Protein AF-A0A7Z8ZCB0-F1 (afdb_monomer_lite)

Sequence (291 aa):
MVGTNRMDYDVAAGLSRTFVGNGSDGLVKIENATLNGLNDDGSIGAPCAKAFTYRAHSGYFGIVNSEEAFQNLSRFLFGDVRVDIWLDLSDIRLPDAAVKAAGGDATKIDAIYQVEAIASPRGKPWSLTRRVSEEDSVACLTQKEWNQRGSSSQYLSSVFLSKRARVQKTRRSLAYSLILGVKIPDYEIDKRFWFNEHFEGGYLFRNSLILEIVPPADDSGAWRIKYAWQDSGYSSADIVLDPQLTADAACEVTIPVESVTVDAGGNKRPSVPGISGRLRFQVQSWNSGGA

Organism: Raoultella terrigena (NCBI:txid577)

Secondary structure (DSSP, 8-state):
-EEE-GGG--TTTTHHHHHS-SSB-SSSBGGGG--EEE-TTSSEEEEPP--EEET-SSSTT--TT-HHHHHHHHHHHH-SEEEEEEEEEEEEE--HHHHHHTTT-GGGEEEEEEEEEEEEETT-SS-SEEE-GGGT--EEEEHHHHHHHS-EEEEEEEEEE-GGG-SSTT---EEEEEEEEEEPPPEEETTEE--TT--TT-EEEEEEEEEEEE--SSTTSPPEEEEEE-TTS---S-EEE-PEE-GGG-EEEEEEEE-EEE-TTS-EEE-SSEEEEEEEEEEEE-STT--

Foldseek 3Di:
DAEFALVQACPPVCPLVVPADQQDRVNHRVVVVFAFDADPVRHGHHTDAFAYFYLCDDGPSRDVPDPLVVVLVCLQVPFWKKKWKKWKFQDFFAFPVLCVVLVVDCVQKKWKKWKWKFKFWPPDPGTNHGADRNRSRTFIDMPVNCVVPSIDMTGGHMGGWHLVPDPDNPDQKTKIKMWIFTADTFMDGNNHTDPPPDDPPHTLDTWMKMKIWRDAPDLPGDIWIFMDIQVVHDDDRDHTFDWDDDPPSKTKTKDKDARWDADPVRDTDGDHRHTTTIIMMTMHTHPPVPD

Radius of gyration: 20.16 Å; chains: 1; bounding box: 51×51×57 Å

pLDDT: mean 86.27, std 14.21, range [33.56, 98.31]

Structure (mmCIF, N/CA/C/O backbone):
data_AF-A0A7Z8ZCB0-F1
#
_entry.id   AF-A0A7Z8ZCB0-F1
#
loop_
_atom_site.group_PDB
_atom_site.id
_atom_site.type_symbol
_atom_site.label_atom_id
_atom_site.label_alt_id
_atom_site.label_comp_id
_atom_site.label_asym_id
_atom_site.label_entity_id
_atom_site.label_seq_id
_atom_site.pdbx_PDB_ins_code
_atom_site.Cartn_x
_atom_site.Cartn_y
_atom_site.Cartn_z
_atom_site.occupancy
_atom_site.B_iso_or_equiv
_atom_site.auth_seq_id
_atom_site.auth_comp_id
_atom_site.auth_asym_id
_atom_site.auth_atom_id
_atom_site.pdbx_PDB_model_num
ATOM 1 N N . MET A 1 1 ? 14.149 8.371 1.140 1.00 85.56 1 MET A N 1
ATOM 2 C CA . MET A 1 1 ? 14.059 7.036 1.773 1.00 85.56 1 MET A CA 1
ATOM 3 C C . MET A 1 1 ? 13.816 7.245 3.248 1.00 85.56 1 MET A C 1
ATOM 5 O O . MET A 1 1 ? 14.331 8.224 3.773 1.00 85.56 1 MET A O 1
ATOM 9 N N . VAL A 1 2 ? 13.040 6.372 3.878 1.00 85.88 2 VAL A N 1
ATOM 10 C CA . VAL A 1 2 ? 12.715 6.457 5.305 1.00 85.88 2 VAL A CA 1
ATOM 11 C C . VAL A 1 2 ? 13.199 5.182 5.985 1.00 85.88 2 VAL A C 1
ATOM 13 O O . VAL A 1 2 ? 12.816 4.083 5.579 1.00 85.88 2 VAL A O 1
ATOM 16 N N . GLY A 1 3 ? 14.068 5.327 6.984 1.00 83.31 3 GLY A N 1
ATOM 17 C CA . GLY A 1 3 ? 14.452 4.221 7.854 1.00 83.31 3 GLY A CA 1
ATOM 18 C C . GLY A 1 3 ? 13.299 3.871 8.791 1.00 83.31 3 GLY A C 1
ATOM 19 O O . GLY A 1 3 ? 12.646 4.761 9.320 1.00 83.31 3 GLY A O 1
ATOM 20 N N . THR A 1 4 ? 13.024 2.585 8.974 1.00 78.81 4 THR A N 1
ATOM 21 C CA . THR A 1 4 ? 12.046 2.083 9.956 1.00 78.81 4 THR A CA 1
ATOM 22 C C . THR A 1 4 ? 12.769 1.256 11.015 1.00 78.81 4 THR A C 1
ATOM 24 O O . THR A 1 4 ? 13.930 0.910 10.788 1.00 78.81 4 THR A O 1
ATOM 27 N N . ASN A 1 5 ? 12.071 0.893 12.105 1.00 74.31 5 ASN A N 1
ATOM 28 C CA . ASN A 1 5 ? 12.542 0.156 13.297 1.00 74.31 5 ASN A CA 1
ATOM 29 C C . ASN A 1 5 ? 12.707 1.034 14.551 1.00 74.31 5 ASN A C 1
ATOM 31 O O . ASN A 1 5 ? 13.819 1.211 15.053 1.00 74.31 5 ASN A O 1
ATOM 35 N N . ARG A 1 6 ? 11.594 1.506 15.137 1.00 66.56 6 ARG A N 1
ATOM 36 C CA . ARG A 1 6 ? 11.653 2.364 16.339 1.00 66.56 6 ARG A CA 1
ATOM 37 C C . ARG A 1 6 ? 12.405 1.760 17.525 1.00 66.56 6 ARG A C 1
ATOM 39 O O . ARG A 1 6 ? 12.905 2.493 18.377 1.00 66.56 6 ARG A O 1
ATOM 46 N N . MET A 1 7 ? 12.440 0.428 17.611 1.00 61.06 7 MET A N 1
ATOM 47 C CA . MET A 1 7 ? 13.060 -0.303 18.719 1.00 61.06 7 MET A CA 1
ATOM 48 C C . MET A 1 7 ? 14.558 -0.019 18.847 1.00 61.06 7 MET A C 1
ATOM 50 O O . MET A 1 7 ? 15.148 -0.299 19.883 1.00 61.06 7 MET A O 1
ATOM 54 N N . ASP A 1 8 ? 15.163 0.568 17.820 1.00 54.97 8 ASP A N 1
ATOM 55 C CA . ASP A 1 8 ? 16.598 0.765 17.727 1.00 54.97 8 ASP A CA 1
ATOM 56 C C . ASP A 1 8 ? 17.113 2.132 18.222 1.00 54.97 8 ASP A C 1
ATOM 58 O O . ASP A 1 8 ? 18.317 2.395 18.270 1.00 54.97 8 ASP A O 1
ATOM 62 N N . TYR A 1 9 ? 16.204 3.010 18.649 1.00 57.31 9 TYR A N 1
ATOM 63 C CA . TYR A 1 9 ? 16.554 4.243 19.348 1.00 57.31 9 TYR A CA 1
ATOM 64 C C . TYR A 1 9 ? 16.102 4.163 20.815 1.00 57.31 9 TYR A C 1
ATOM 66 O O . TYR A 1 9 ? 14.910 4.115 21.115 1.00 57.31 9 TYR A O 1
ATOM 74 N N . ASP A 1 10 ? 17.071 4.137 21.739 1.00 49.75 10 ASP A N 1
ATOM 75 C CA . ASP A 1 10 ? 16.884 4.226 23.206 1.00 49.75 10 ASP A CA 1
ATOM 76 C C . ASP A 1 10 ? 16.976 5.676 23.732 1.00 49.75 10 ASP A C 1
ATOM 78 O O . ASP A 1 10 ? 16.994 5.924 24.942 1.00 49.75 10 ASP A O 1
ATOM 82 N N . VAL A 1 11 ? 17.057 6.665 22.835 1.00 45.41 11 VAL A N 1
ATOM 83 C CA . VAL A 1 11 ? 17.315 8.063 23.206 1.00 45.41 11 VAL A CA 1
ATOM 84 C C . VAL A 1 11 ? 16.203 8.576 24.134 1.00 45.41 11 VAL A C 1
ATOM 86 O O . VAL A 1 11 ? 15.018 8.466 23.820 1.00 45.41 11 VAL A O 1
ATOM 89 N N . ALA A 1 12 ? 16.605 9.133 25.283 1.00 42.00 12 ALA A N 1
ATOM 90 C CA . ALA A 1 12 ? 15.756 9.541 26.411 1.00 42.00 12 ALA A CA 1
ATOM 91 C C . ALA A 1 12 ? 15.071 8.398 27.198 1.00 42.00 12 ALA A C 1
ATOM 93 O O . ALA A 1 12 ? 13.954 8.575 27.678 1.00 42.00 12 ALA A O 1
ATOM 94 N N . ALA A 1 13 ? 15.718 7.235 27.360 1.00 45.38 13 ALA A N 1
ATOM 95 C CA . ALA A 1 13 ? 15.231 6.127 28.203 1.00 45.38 13 ALA A CA 1
ATOM 96 C C . ALA A 1 1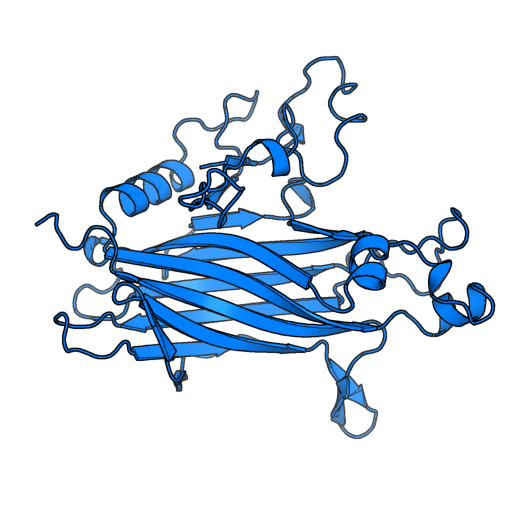3 ? 13.817 5.626 27.827 1.00 45.38 13 ALA A C 1
ATOM 98 O O . ALA A 1 13 ? 13.045 5.192 28.679 1.00 45.38 13 ALA A O 1
ATOM 99 N N . GLY A 1 14 ? 13.452 5.723 26.545 1.00 44.34 14 GLY A N 1
ATOM 100 C CA . GLY A 1 14 ? 12.115 5.373 26.066 1.00 44.34 14 GLY A CA 1
ATOM 101 C C . GLY A 1 14 ? 11.035 6.446 26.278 1.00 44.34 14 GLY A C 1
ATOM 102 O O . GLY A 1 14 ? 9.873 6.191 25.989 1.00 44.34 14 GLY A O 1
ATOM 103 N N . LEU A 1 15 ? 11.364 7.670 26.702 1.00 34.03 15 LEU A N 1
ATOM 104 C CA . LEU A 1 15 ? 10.382 8.769 26.738 1.00 34.03 15 LEU A CA 1
ATOM 105 C C . LEU A 1 15 ? 9.979 9.241 25.331 1.00 34.03 15 LEU A C 1
ATOM 107 O O . LEU A 1 15 ? 8.809 9.536 25.092 1.00 34.03 15 LEU A O 1
ATOM 111 N N . SER A 1 16 ? 10.914 9.229 24.376 1.00 39.47 16 SER A N 1
ATOM 112 C CA . SER A 1 16 ? 10.640 9.428 22.941 1.00 39.47 16 SER A CA 1
ATOM 113 C C . SER A 1 16 ? 9.738 8.324 22.367 1.00 39.47 16 SER A C 1
ATOM 115 O O . SER A 1 16 ? 8.914 8.577 21.495 1.00 39.47 16 SER A O 1
ATOM 117 N N . ARG A 1 17 ? 9.831 7.103 22.910 1.00 44.69 17 ARG A N 1
ATOM 118 C CA . ARG A 1 17 ? 9.025 5.937 22.523 1.00 44.69 17 ARG A CA 1
ATOM 119 C C . ARG A 1 17 ? 7.557 6.063 22.931 1.00 44.69 17 ARG A C 1
ATOM 121 O O . ARG A 1 17 ? 6.700 5.588 22.194 1.00 44.69 17 ARG A O 1
ATOM 128 N N . THR A 1 18 ? 7.275 6.685 24.075 1.00 38.38 18 THR A N 1
ATOM 129 C CA . THR A 1 18 ? 5.914 6.836 24.623 1.00 38.38 18 THR A CA 1
ATOM 130 C C . THR A 1 18 ? 5.170 8.033 24.026 1.00 38.38 18 THR A C 1
ATOM 132 O O . THR A 1 18 ? 3.950 8.011 23.919 1.00 38.38 18 THR A O 1
ATOM 135 N N . PHE A 1 19 ? 5.889 9.077 23.601 1.00 33.56 19 PHE A N 1
ATOM 136 C CA . PHE A 1 19 ? 5.280 10.328 23.129 1.00 33.56 19 PHE A CA 1
ATOM 137 C C . PHE A 1 19 ? 4.805 10.305 21.667 1.00 33.56 19 PHE A C 1
ATOM 139 O O . PHE A 1 19 ? 4.059 11.189 21.248 1.00 33.56 19 PHE A O 1
ATOM 146 N N . VAL A 1 20 ? 5.268 9.339 20.871 1.00 40.41 20 VAL A N 1
ATOM 147 C CA . VAL A 1 20 ? 5.264 9.451 19.403 1.00 40.41 20 VAL A CA 1
ATOM 148 C C . VAL A 1 20 ? 4.208 8.549 18.732 1.00 40.41 20 VAL A C 1
ATOM 150 O O . VAL A 1 20 ? 3.832 8.820 17.595 1.00 40.41 20 VAL A O 1
ATOM 153 N N . GLY A 1 21 ? 3.611 7.593 19.458 1.00 45.59 21 GLY A N 1
ATOM 154 C CA . GLY A 1 21 ? 2.502 6.754 18.971 1.00 45.59 21 GLY A CA 1
ATOM 155 C C . GLY A 1 21 ? 2.879 5.804 17.820 1.00 45.59 21 GLY A C 1
ATOM 156 O O . GLY A 1 21 ? 4.020 5.790 17.358 1.00 45.59 21 GLY A O 1
ATOM 157 N N . ASN A 1 22 ? 1.913 4.992 17.373 1.00 52.19 22 ASN A N 1
ATOM 158 C CA . ASN A 1 22 ? 2.056 4.089 16.222 1.00 52.19 22 ASN A CA 1
ATOM 159 C C . ASN A 1 22 ? 2.492 4.879 14.971 1.00 52.19 22 ASN A C 1
ATOM 161 O O . ASN A 1 22 ? 1.878 5.901 14.661 1.00 52.19 22 ASN A O 1
ATOM 165 N N . GLY A 1 23 ? 3.497 4.402 14.227 1.00 53.91 23 GLY A N 1
ATOM 166 C CA . GLY A 1 23 ? 3.998 5.102 13.034 1.00 53.91 23 GLY A CA 1
ATOM 167 C C . GLY A 1 23 ? 5.215 5.995 13.312 1.00 53.91 23 GLY A C 1
ATOM 168 O O . GLY A 1 23 ? 5.178 7.183 13.000 1.00 53.91 23 GLY A O 1
ATOM 169 N N . SER A 1 24 ? 6.294 5.454 13.883 1.00 55.78 24 SER A N 1
ATOM 170 C CA . SER A 1 24 ? 7.534 6.153 14.260 1.00 55.78 24 SER A CA 1
ATOM 171 C C . SER A 1 24 ? 8.787 5.385 13.827 1.00 55.78 24 SER A C 1
ATOM 173 O O . SER A 1 24 ? 8.792 4.158 13.838 1.00 55.78 24 SER A O 1
ATOM 175 N N . ASP A 1 25 ? 9.873 6.091 13.494 1.00 55.19 25 ASP A N 1
ATOM 176 C CA . ASP A 1 25 ? 11.197 5.486 13.262 1.00 55.19 25 ASP A CA 1
ATOM 177 C C . ASP A 1 25 ? 12.066 5.396 14.533 1.00 55.19 25 ASP A C 1
ATOM 179 O O . ASP A 1 25 ? 13.164 4.848 14.492 1.00 55.19 25 ASP A O 1
ATOM 183 N N . GLY A 1 26 ? 11.568 5.895 15.672 1.00 51.47 26 GLY A N 1
ATOM 184 C CA . GLY A 1 26 ? 12.263 5.922 16.965 1.00 51.47 26 GLY A CA 1
ATOM 185 C C . GLY A 1 26 ? 12.881 7.273 17.341 1.00 51.47 26 GLY A C 1
ATOM 186 O O . GLY A 1 26 ? 13.142 7.496 18.522 1.00 51.47 26 GLY A O 1
ATOM 187 N N . LEU A 1 27 ? 13.041 8.200 16.392 1.00 55.84 27 LEU A N 1
ATOM 188 C CA . LEU A 1 27 ? 13.405 9.601 16.651 1.00 55.84 27 LEU A CA 1
ATOM 189 C C . LEU A 1 27 ? 12.275 10.560 16.273 1.00 55.84 27 LEU A C 1
ATOM 191 O O . LEU A 1 27 ? 12.051 11.560 16.956 1.00 55.84 27 LEU A O 1
ATOM 195 N N . VAL A 1 28 ? 11.566 10.260 15.188 1.00 59.06 28 VAL A N 1
ATOM 196 C CA . VAL A 1 28 ? 10.551 11.113 14.578 1.00 59.06 28 VAL A CA 1
ATOM 197 C C . VAL A 1 28 ? 9.363 10.245 14.149 1.00 59.06 28 VAL A C 1
ATOM 199 O O . VAL A 1 28 ? 9.507 9.077 13.785 1.00 59.06 28 VAL A O 1
ATOM 202 N N . LYS A 1 29 ? 8.148 10.806 14.179 1.00 67.94 29 LYS A N 1
ATOM 203 C CA . LYS A 1 29 ? 6.997 10.128 13.571 1.00 67.94 29 LYS A CA 1
ATOM 204 C C . LYS A 1 29 ? 7.244 9.932 12.078 1.00 67.94 29 LYS A C 1
ATOM 206 O O . LYS A 1 29 ? 7.673 10.861 11.401 1.00 67.94 29 LYS A O 1
ATOM 211 N N . ILE A 1 30 ? 6.867 8.782 11.537 1.00 73.38 30 ILE A N 1
ATOM 212 C CA . ILE A 1 30 ? 6.955 8.488 10.105 1.00 73.38 30 ILE A CA 1
ATOM 213 C C . ILE A 1 30 ? 6.229 9.552 9.269 1.00 73.38 30 ILE A C 1
ATOM 215 O O . ILE A 1 30 ? 6.726 9.921 8.209 1.00 73.38 30 ILE A O 1
ATOM 219 N N . GLU A 1 31 ? 5.111 10.110 9.749 1.00 71.06 31 GLU A N 1
ATOM 220 C CA . GLU A 1 31 ? 4.427 11.228 9.074 1.00 71.06 31 GLU A CA 1
ATOM 221 C C . GLU A 1 31 ? 5.347 12.442 8.854 1.00 71.06 31 GLU A C 1
ATOM 223 O O . GLU A 1 31 ? 5.342 13.031 7.773 1.00 71.06 31 GLU A O 1
ATOM 228 N N . ASN A 1 32 ? 6.216 12.733 9.825 1.00 75.00 32 ASN A N 1
ATOM 229 C CA . ASN A 1 32 ? 7.171 13.842 9.808 1.00 75.00 32 ASN A CA 1
ATOM 230 C C . ASN A 1 32 ? 8.497 13.481 9.115 1.00 75.00 32 ASN A C 1
ATOM 232 O O . ASN A 1 32 ? 9.290 14.366 8.806 1.00 75.00 32 ASN A O 1
ATOM 236 N N . ALA A 1 33 ? 8.743 12.196 8.846 1.00 79.94 33 ALA A N 1
ATOM 237 C CA . ALA A 1 33 ? 9.900 11.712 8.091 1.00 79.94 33 ALA A CA 1
ATOM 238 C C . ALA A 1 33 ? 9.654 11.708 6.568 1.00 79.94 33 ALA A C 1
ATOM 240 O O . ALA A 1 33 ? 10.440 11.150 5.797 1.00 79.94 33 ALA A O 1
ATOM 241 N N . THR A 1 34 ? 8.543 12.295 6.112 1.00 86.00 34 THR A N 1
ATOM 242 C CA . THR A 1 34 ? 8.166 12.332 4.699 1.00 86.00 34 THR A CA 1
ATOM 243 C C . THR A 1 34 ? 7.817 13.739 4.241 1.00 86.00 34 THR A C 1
ATOM 245 O O . THR A 1 34 ? 7.478 14.601 5.041 1.00 86.00 34 THR A O 1
ATOM 248 N N . LEU A 1 35 ? 7.905 13.964 2.930 1.00 88.94 35 LEU A N 1
ATOM 249 C CA . LEU A 1 35 ? 7.629 15.255 2.309 1.00 88.94 35 LEU A CA 1
ATOM 250 C C . LEU A 1 35 ? 6.399 15.169 1.403 1.00 88.94 35 LEU A C 1
ATOM 252 O O . LEU A 1 35 ? 6.070 14.100 0.871 1.00 88.94 35 LEU A O 1
ATOM 256 N N . ASN A 1 36 ? 5.754 16.315 1.220 1.00 90.31 36 ASN A N 1
ATOM 257 C CA . ASN A 1 36 ? 4.761 16.557 0.182 1.00 90.31 36 ASN A CA 1
ATOM 258 C C . ASN A 1 36 ? 5.316 17.622 -0.768 1.00 90.31 36 ASN A C 1
ATOM 260 O O . ASN A 1 36 ? 6.081 18.492 -0.345 1.00 90.31 36 ASN A O 1
ATOM 264 N N . GLY A 1 37 ? 4.941 17.539 -2.041 1.00 88.44 37 GLY A N 1
ATOM 265 C CA . GLY A 1 37 ? 5.173 18.615 -2.993 1.00 88.44 37 GLY A CA 1
ATOM 266 C C . GLY A 1 37 ? 4.351 19.849 -2.633 1.00 88.44 37 GLY A C 1
ATOM 267 O O . GLY A 1 37 ? 3.452 19.791 -1.791 1.00 88.44 37 GLY A O 1
ATOM 268 N N . LEU A 1 38 ? 4.653 20.961 -3.291 1.00 91.75 38 LEU A N 1
ATOM 269 C CA . LEU A 1 38 ? 3.835 22.166 -3.246 1.00 91.75 38 LEU A CA 1
ATOM 270 C C . LEU A 1 38 ? 3.137 22.326 -4.593 1.00 91.75 38 LEU A C 1
ATOM 272 O O . LEU A 1 38 ? 3.728 22.028 -5.631 1.00 91.75 38 LEU A O 1
ATOM 276 N N . ASN A 1 39 ? 1.888 22.772 -4.557 1.00 89.94 39 ASN A N 1
ATOM 277 C CA . ASN A 1 39 ? 1.190 23.246 -5.745 1.00 89.94 39 ASN A CA 1
ATOM 278 C C . ASN A 1 39 ? 1.744 24.626 -6.146 1.00 89.94 39 ASN A C 1
ATOM 280 O O . ASN A 1 39 ? 2.425 25.283 -5.354 1.00 89.94 39 ASN A O 1
ATOM 284 N N . ASP A 1 40 ? 1.417 25.092 -7.353 1.00 90.50 40 ASP A N 1
ATOM 285 C CA . ASP A 1 40 ? 1.896 26.382 -7.881 1.00 90.50 40 ASP A CA 1
ATOM 286 C C . ASP A 1 40 ? 1.509 27.585 -6.997 1.00 90.50 40 ASP A C 1
ATOM 288 O O . ASP A 1 40 ? 2.210 28.594 -6.966 1.00 90.50 40 ASP A O 1
ATOM 292 N N . ASP A 1 41 ? 0.412 27.471 -6.243 1.00 93.44 41 ASP A N 1
ATOM 293 C CA . ASP A 1 41 ? -0.074 28.484 -5.299 1.00 93.44 41 ASP A CA 1
ATOM 294 C C . ASP A 1 41 ? 0.584 28.409 -3.904 1.00 93.44 41 ASP A C 1
ATOM 296 O O . ASP A 1 41 ? 0.222 29.161 -2.998 1.00 93.44 41 ASP A O 1
ATOM 300 N N . GLY A 1 42 ? 1.546 27.502 -3.715 1.00 89.25 42 GLY A N 1
ATOM 301 C CA . GLY A 1 42 ? 2.241 27.271 -2.450 1.00 89.25 42 GLY A CA 1
ATOM 302 C C . GLY A 1 42 ? 1.467 26.422 -1.437 1.00 89.25 42 GLY A C 1
ATOM 303 O O . GLY A 1 42 ? 1.977 26.182 -0.341 1.00 89.25 42 GLY A O 1
ATOM 304 N N . SER A 1 43 ? 0.264 25.942 -1.768 1.00 93.06 43 SER A N 1
ATOM 305 C CA . SER A 1 43 ? -0.460 24.983 -0.929 1.00 93.06 43 SER A CA 1
ATOM 306 C C . SER A 1 43 ? 0.184 23.592 -0.978 1.00 93.06 43 SER A C 1
ATOM 308 O O . SER A 1 43 ? 0.926 23.252 -1.902 1.00 93.06 43 SER A O 1
ATOM 310 N N . ILE A 1 44 ? -0.078 22.768 0.041 1.00 89.06 44 ILE A N 1
ATOM 311 C CA . ILE A 1 44 ? 0.449 21.399 0.108 1.00 89.06 44 ILE A CA 1
ATOM 312 C C . ILE A 1 44 ? -0.180 20.559 -1.014 1.00 89.06 44 ILE A C 1
ATOM 314 O O . ILE A 1 44 ? -1.400 20.411 -1.081 1.00 89.06 44 ILE A O 1
ATOM 318 N N . GLY A 1 45 ? 0.670 20.003 -1.875 1.00 88.31 45 GLY A N 1
ATOM 319 C CA . GLY A 1 45 ? 0.304 19.147 -2.998 1.00 88.31 45 GLY A CA 1
ATOM 320 C C . GLY A 1 45 ? 0.453 17.654 -2.699 1.00 88.31 45 GLY A C 1
ATOM 321 O O . GLY A 1 45 ? 0.317 17.193 -1.563 1.00 88.31 45 GLY A O 1
ATOM 322 N N . ALA A 1 46 ? 0.729 16.874 -3.746 1.00 86.88 46 ALA A N 1
ATOM 323 C CA . ALA A 1 46 ? 0.818 15.417 -3.660 1.00 86.88 46 ALA A CA 1
ATOM 324 C C . ALA A 1 46 ? 2.025 14.931 -2.825 1.00 86.88 46 ALA A C 1
ATOM 326 O O . ALA A 1 46 ? 3.073 15.586 -2.809 1.00 86.88 46 ALA A O 1
ATOM 327 N N . PRO A 1 47 ? 1.940 13.751 -2.178 1.00 89.81 47 PRO A N 1
ATOM 328 C CA . PRO A 1 47 ? 3.080 13.148 -1.493 1.00 89.81 47 PRO A CA 1
ATOM 329 C C . PRO A 1 47 ? 4.300 12.974 -2.403 1.00 89.81 47 PRO A C 1
ATOM 331 O O . PRO A 1 47 ? 4.191 12.490 -3.530 1.00 89.81 47 PRO A O 1
ATOM 334 N N . CYS A 1 48 ? 5.489 13.312 -1.897 1.00 90.69 48 CYS A N 1
ATOM 335 C CA . CYS A 1 48 ? 6.732 13.008 -2.598 1.00 90.69 48 CYS A CA 1
ATOM 336 C C . CYS A 1 48 ? 6.981 11.497 -2.627 1.00 90.69 48 CYS A C 1
ATOM 338 O O . CYS A 1 48 ? 6.583 10.762 -1.715 1.00 90.69 48 CYS A O 1
ATOM 340 N N . ALA A 1 49 ? 7.720 11.053 -3.645 1.00 91.06 49 ALA A N 1
ATOM 341 C CA . ALA A 1 49 ? 8.099 9.657 -3.782 1.00 91.06 49 ALA A CA 1
ATOM 342 C C . ALA A 1 49 ? 8.883 9.181 -2.549 1.00 91.06 49 ALA A C 1
ATOM 344 O O . ALA A 1 49 ? 9.861 9.813 -2.138 1.00 91.06 49 ALA A O 1
ATOM 345 N N . LYS A 1 50 ? 8.464 8.067 -1.947 1.00 91.56 50 LYS A N 1
ATOM 346 C CA . LYS A 1 50 ? 9.032 7.587 -0.680 1.00 91.56 50 LYS A CA 1
ATOM 347 C C . LYS A 1 50 ? 8.987 6.069 -0.592 1.00 91.56 50 LYS A C 1
ATOM 349 O O . LYS A 1 50 ? 7.967 5.471 -0.888 1.00 91.56 50 LYS A O 1
ATOM 354 N N . ALA A 1 51 ? 10.089 5.475 -0.152 1.00 91.31 51 ALA A N 1
ATOM 355 C CA . ALA A 1 51 ? 10.215 4.051 0.138 1.00 91.31 51 ALA A CA 1
ATOM 356 C C . ALA A 1 51 ? 10.707 3.867 1.579 1.00 91.31 51 ALA A C 1
ATOM 358 O O . ALA A 1 51 ? 11.470 4.707 2.077 1.00 91.31 51 ALA A O 1
ATOM 359 N N . PHE A 1 52 ? 10.266 2.783 2.217 1.00 90.81 52 PHE A N 1
ATOM 360 C CA . PHE A 1 52 ? 10.517 2.475 3.626 1.00 90.81 52 PHE A CA 1
ATOM 361 C C . PHE A 1 52 ? 11.415 1.252 3.744 1.00 90.81 52 PHE A C 1
ATOM 363 O O . PHE A 1 52 ? 11.115 0.207 3.170 1.00 90.81 52 PHE A O 1
ATOM 370 N N . THR A 1 53 ? 12.516 1.383 4.469 1.00 88.94 53 THR A N 1
ATOM 371 C CA . THR A 1 53 ? 13.573 0.369 4.523 1.00 88.94 53 THR A CA 1
ATOM 372 C C . THR A 1 53 ? 13.923 0.049 5.967 1.00 88.94 53 THR A C 1
ATOM 374 O O . THR A 1 53 ? 14.272 0.948 6.740 1.00 88.94 53 THR A O 1
ATOM 377 N N . TYR A 1 54 ? 13.855 -1.236 6.312 1.00 84.88 54 TYR A N 1
ATOM 378 C CA . TYR A 1 54 ? 14.078 -1.701 7.673 1.00 84.88 54 TYR A CA 1
ATOM 379 C C . TYR A 1 54 ? 15.516 -1.442 8.108 1.00 84.88 54 TYR A C 1
ATOM 381 O O . TYR A 1 54 ? 16.461 -1.769 7.387 1.00 84.88 54 TYR A O 1
ATOM 389 N N . ARG A 1 55 ? 15.683 -0.839 9.291 1.00 78.94 55 ARG A N 1
ATOM 390 C CA . ARG A 1 55 ? 16.983 -0.497 9.888 1.00 78.94 55 ARG A CA 1
ATOM 391 C C . ARG A 1 55 ? 17.855 0.424 9.037 1.00 78.94 55 ARG A C 1
ATOM 393 O O . ARG A 1 55 ? 19.037 0.555 9.319 1.00 78.94 55 ARG A O 1
ATOM 400 N N . ALA A 1 56 ? 17.331 1.091 8.012 1.00 80.00 56 ALA A N 1
ATOM 401 C CA . ALA A 1 56 ? 18.124 2.005 7.184 1.00 80.00 56 ALA A CA 1
ATOM 402 C C . ALA A 1 56 ? 18.268 3.389 7.842 1.00 80.00 56 ALA A C 1
ATOM 404 O O . ALA A 1 56 ? 17.824 4.404 7.307 1.00 80.00 56 ALA A O 1
ATOM 405 N N . HIS A 1 57 ? 18.839 3.419 9.039 1.00 75.31 57 HIS A N 1
ATOM 406 C CA . HIS A 1 57 ? 19.045 4.621 9.837 1.00 75.31 57 HIS A CA 1
ATOM 407 C C . HIS A 1 57 ? 20.299 4.455 10.710 1.00 75.31 57 HIS A C 1
ATOM 409 O O . HIS A 1 57 ? 20.958 3.418 10.678 1.00 75.31 57 HIS A O 1
ATOM 415 N N . SER A 1 58 ? 20.661 5.488 11.469 1.00 69.94 58 SER A N 1
ATOM 416 C CA . SER A 1 58 ? 21.884 5.530 12.285 1.00 69.94 58 SER A CA 1
ATOM 417 C C . SER A 1 58 ? 21.682 5.045 13.731 1.00 69.94 58 SER A C 1
ATOM 419 O O . SER A 1 58 ? 22.371 5.516 14.636 1.00 69.94 58 SER A O 1
ATOM 421 N N . GLY A 1 59 ? 20.675 4.202 13.969 1.00 66.50 59 GLY A N 1
ATOM 422 C CA . GLY A 1 59 ? 20.383 3.631 15.287 1.00 66.50 59 GLY A CA 1
ATOM 423 C C . GLY A 1 59 ? 21.401 2.561 15.669 1.00 66.50 59 GLY A C 1
ATOM 424 O O . GLY A 1 59 ? 22.308 2.253 14.895 1.00 66.50 59 GLY A O 1
ATOM 425 N N . TYR A 1 60 ? 21.274 2.002 16.869 1.00 73.94 60 TYR A N 1
ATOM 426 C CA . TYR A 1 60 ? 22.269 1.083 17.431 1.00 73.94 60 TYR A CA 1
ATOM 427 C C . TYR A 1 60 ? 22.475 -0.201 16.591 1.00 73.94 60 TYR A C 1
ATOM 429 O O . TYR A 1 60 ? 23.596 -0.671 16.414 1.00 73.94 60 TYR A O 1
ATOM 437 N N . PHE A 1 61 ? 21.400 -0.728 16.016 1.00 76.50 61 PHE A N 1
ATOM 438 C CA . PHE A 1 61 ? 21.292 -1.844 15.079 1.00 76.50 61 PHE A CA 1
ATOM 439 C C . PHE A 1 61 ? 21.057 -1.363 13.636 1.00 76.50 61 PHE A C 1
ATOM 441 O O . PHE A 1 61 ? 20.711 -2.167 12.761 1.00 76.50 61 PHE A O 1
ATOM 448 N N . GLY A 1 62 ? 21.232 -0.065 13.389 1.00 74.75 62 GLY A N 1
ATOM 449 C CA . GLY A 1 62 ? 21.035 0.587 12.111 1.00 74.75 62 GLY A CA 1
ATOM 450 C C . GLY A 1 62 ? 22.066 0.136 11.078 1.00 74.75 62 GLY A C 1
ATOM 451 O O . GLY A 1 62 ? 23.267 0.069 11.334 1.00 74.75 62 GLY A O 1
ATOM 452 N N . ILE A 1 63 ? 21.596 -0.168 9.874 1.00 77.69 63 ILE A N 1
ATOM 453 C CA . ILE A 1 63 ? 22.386 -0.594 8.723 1.00 77.69 63 ILE A CA 1
ATOM 454 C C . ILE A 1 63 ? 22.365 0.539 7.694 1.00 77.69 63 ILE A C 1
ATOM 456 O O . ILE A 1 63 ? 21.590 0.534 6.737 1.00 77.69 63 ILE A O 1
ATOM 460 N N . VAL A 1 64 ? 23.248 1.519 7.887 1.00 68.44 64 VAL A N 1
ATOM 461 C CA . VAL A 1 64 ? 23.342 2.732 7.047 1.00 68.44 64 VAL A CA 1
ATOM 462 C C . VAL A 1 64 ? 23.635 2.407 5.568 1.00 68.44 64 VAL A C 1
ATOM 464 O O . VAL A 1 64 ? 23.220 3.147 4.682 1.00 68.44 64 VAL A O 1
ATOM 467 N N . ASN A 1 65 ? 24.270 1.261 5.290 1.00 75.75 65 ASN A N 1
ATOM 468 C CA . ASN A 1 65 ? 24.578 0.761 3.943 1.00 75.75 65 ASN A CA 1
ATOM 469 C C . ASN A 1 65 ? 23.856 -0.564 3.638 1.00 75.75 65 ASN A C 1
ATOM 471 O O . ASN A 1 65 ? 24.479 -1.527 3.187 1.00 75.75 65 ASN A O 1
ATOM 475 N N . SER A 1 66 ? 22.560 -0.660 3.942 1.00 86.06 66 SER A N 1
ATOM 476 C CA . SER A 1 66 ? 21.803 -1.883 3.659 1.00 86.06 66 SER A CA 1
ATOM 477 C C . SER A 1 66 ? 21.636 -2.108 2.152 1.00 86.06 66 SER A C 1
ATOM 479 O O . SER A 1 66 ? 21.505 -1.163 1.371 1.00 86.06 66 SER A O 1
ATOM 481 N N . GLU A 1 67 ? 21.596 -3.379 1.738 1.00 89.81 67 GLU A N 1
ATOM 482 C CA . GLU A 1 67 ? 21.256 -3.757 0.359 1.00 89.81 67 GLU A CA 1
ATOM 483 C C . GLU A 1 67 ? 19.897 -3.159 -0.045 1.00 89.81 67 GLU A C 1
ATOM 485 O O . GLU A 1 67 ? 19.764 -2.625 -1.139 1.00 89.81 67 GLU A O 1
ATOM 490 N N . GLU A 1 68 ? 18.902 -3.146 0.846 1.00 90.50 68 GLU A N 1
ATOM 491 C CA . GLU A 1 68 ? 17.589 -2.541 0.573 1.00 90.50 68 GLU A CA 1
ATOM 492 C C . GLU A 1 68 ? 17.679 -1.037 0.278 1.00 90.50 68 GLU A C 1
ATOM 494 O O . GLU A 1 68 ? 17.079 -0.563 -0.691 1.00 90.50 68 GLU A O 1
ATOM 499 N N . ALA A 1 69 ? 18.457 -0.286 1.064 1.00 88.81 69 ALA A N 1
ATOM 500 C CA . ALA A 1 69 ? 18.667 1.144 0.850 1.00 88.81 69 ALA A CA 1
ATOM 501 C C . ALA A 1 69 ? 19.444 1.409 -0.448 1.00 88.81 69 ALA A C 1
ATOM 503 O O . ALA A 1 69 ? 19.037 2.246 -1.257 1.00 88.81 69 ALA A O 1
ATOM 504 N N . PHE A 1 70 ? 20.516 0.652 -0.701 1.00 90.75 70 PHE A N 1
ATOM 505 C CA . PHE A 1 70 ? 21.294 0.758 -1.936 1.00 90.75 70 PHE A CA 1
ATOM 506 C C . PHE A 1 70 ? 20.438 0.464 -3.175 1.00 90.75 70 PHE A C 1
ATOM 508 O O . PHE A 1 70 ? 20.440 1.227 -4.145 1.00 90.75 70 PHE A O 1
ATOM 515 N N . GLN A 1 71 ? 19.661 -0.620 -3.146 1.00 92.56 71 GLN A N 1
ATOM 516 C CA . GLN A 1 71 ? 18.824 -1.039 -4.267 1.00 92.56 71 GLN A CA 1
ATOM 517 C C . GLN A 1 71 ? 17.677 -0.052 -4.525 1.00 92.56 71 GLN A C 1
ATOM 519 O O . GLN A 1 71 ? 17.340 0.174 -5.694 1.00 92.56 71 GLN A O 1
ATOM 524 N N . ASN A 1 72 ? 17.111 0.557 -3.479 1.00 92.38 72 ASN A N 1
ATOM 525 C CA . ASN A 1 72 ? 16.135 1.637 -3.614 1.00 92.38 72 ASN A CA 1
ATOM 526 C C . ASN A 1 72 ? 16.755 2.892 -4.219 1.00 92.38 72 ASN A C 1
ATOM 528 O O . ASN A 1 72 ? 16.254 3.380 -5.229 1.00 92.38 72 ASN A O 1
ATOM 532 N N . LEU A 1 73 ? 17.868 3.383 -3.667 1.00 91.56 73 LEU A N 1
ATOM 533 C CA . LEU A 1 73 ? 18.522 4.597 -4.155 1.00 91.56 73 LEU A CA 1
ATOM 534 C C . LEU A 1 73 ? 19.008 4.442 -5.601 1.00 91.56 73 LEU A C 1
ATOM 536 O O . LEU A 1 73 ? 18.786 5.323 -6.426 1.00 91.56 73 LEU A O 1
ATOM 540 N N . SER A 1 74 ? 19.598 3.295 -5.948 1.00 93.81 74 SER A N 1
ATOM 541 C CA . SER A 1 74 ? 20.035 3.004 -7.317 1.00 93.81 74 SER A CA 1
ATOM 542 C C . SER A 1 74 ? 18.866 3.009 -8.313 1.00 93.81 74 SER A C 1
ATOM 544 O O . SER A 1 74 ? 19.004 3.508 -9.430 1.00 93.81 74 SER A O 1
ATOM 546 N N . ARG A 1 75 ? 17.689 2.496 -7.928 1.00 94.31 75 ARG A N 1
ATOM 547 C CA . ARG A 1 75 ? 16.490 2.518 -8.788 1.00 94.31 75 ARG A CA 1
ATOM 548 C C . ARG A 1 75 ? 15.778 3.864 -8.778 1.00 94.31 75 ARG A C 1
ATOM 550 O O . ARG A 1 75 ? 15.189 4.223 -9.787 1.00 94.31 75 ARG A O 1
ATOM 557 N N . PHE A 1 76 ? 15.863 4.624 -7.697 1.00 94.12 76 PHE A N 1
ATOM 558 C CA . PHE A 1 76 ? 15.419 6.009 -7.687 1.00 94.12 76 PHE A CA 1
ATOM 559 C C . PHE A 1 76 ? 16.252 6.843 -8.669 1.00 94.12 76 PHE A C 1
ATOM 561 O O . PHE A 1 76 ? 15.702 7.488 -9.550 1.00 94.12 76 PHE A O 1
ATOM 568 N N . LEU A 1 77 ? 17.580 6.773 -8.596 1.00 93.44 77 LEU A N 1
ATOM 569 C CA . LEU A 1 77 ? 18.458 7.596 -9.436 1.00 93.44 77 LEU A CA 1
ATOM 570 C C . LEU A 1 77 ? 18.528 7.129 -10.891 1.00 93.44 77 LEU A C 1
ATOM 572 O O . LEU A 1 77 ? 18.697 7.944 -11.789 1.00 93.44 77 LEU A O 1
ATOM 576 N N . PHE A 1 78 ? 18.429 5.820 -11.127 1.00 93.94 78 PHE A N 1
ATOM 577 C CA . PHE A 1 78 ? 18.726 5.245 -12.440 1.00 93.94 78 PHE A CA 1
ATOM 578 C C . PHE A 1 78 ? 17.694 4.217 -12.909 1.00 93.94 78 PHE A C 1
ATOM 580 O O . PHE A 1 78 ? 17.937 3.532 -13.901 1.00 93.94 78 PHE A O 1
ATOM 587 N N . GLY A 1 79 ? 16.609 3.992 -12.172 1.00 94.12 79 GLY A N 1
ATOM 588 C CA . GLY A 1 79 ? 15.550 3.068 -12.579 1.00 94.12 79 GLY A CA 1
ATOM 589 C C . GLY A 1 79 ? 14.746 3.600 -13.755 1.00 94.12 79 GLY A C 1
ATOM 590 O O . GLY A 1 79 ? 14.949 4.724 -14.192 1.00 94.12 79 GLY A O 1
ATOM 591 N N . ASP A 1 80 ? 13.848 2.756 -14.249 1.00 93.69 80 ASP A N 1
ATOM 592 C CA . ASP A 1 80 ? 13.144 2.950 -15.518 1.00 93.69 80 ASP A CA 1
ATOM 593 C C . ASP A 1 80 ? 11.640 3.186 -15.330 1.00 93.69 80 ASP A C 1
ATOM 595 O O . ASP A 1 80 ? 10.977 3.725 -16.212 1.00 93.69 80 ASP A O 1
ATOM 599 N N . VAL A 1 81 ? 11.078 2.707 -14.217 1.00 94.62 81 VAL A N 1
ATOM 600 C CA . VAL A 1 81 ? 9.644 2.791 -13.915 1.00 94.62 81 VAL A CA 1
ATOM 601 C C . VAL A 1 81 ? 9.475 3.134 -12.444 1.00 94.62 81 VAL A C 1
ATOM 603 O O . VAL A 1 81 ? 10.101 2.499 -11.591 1.00 94.62 81 VAL A O 1
ATOM 606 N N . ARG A 1 82 ? 8.598 4.093 -12.154 1.00 95.25 82 ARG A N 1
ATOM 607 C CA . ARG A 1 82 ? 8.110 4.399 -10.807 1.00 95.25 82 ARG A CA 1
ATOM 608 C C . ARG A 1 82 ? 6.658 3.950 -10.702 1.00 95.25 82 ARG A C 1
ATOM 610 O O . ARG A 1 82 ? 5.877 4.149 -11.629 1.00 95.25 82 ARG A O 1
ATOM 617 N N . VAL A 1 83 ? 6.320 3.348 -9.569 1.00 96.94 83 VAL A N 1
ATOM 618 C CA . VAL A 1 83 ? 4.958 2.960 -9.207 1.00 96.94 83 VAL A CA 1
ATOM 619 C C . VAL A 1 83 ? 4.642 3.532 -7.837 1.00 96.94 83 VAL A C 1
ATOM 621 O O . VAL A 1 83 ? 5.284 3.148 -6.862 1.00 96.94 83 VAL A O 1
ATOM 624 N N . ASP A 1 84 ? 3.658 4.418 -7.749 1.00 96.88 84 ASP A N 1
ATOM 625 C CA . ASP A 1 84 ? 3.130 4.889 -6.470 1.00 96.88 84 ASP A CA 1
ATOM 626 C C . ASP A 1 84 ? 1.905 4.067 -6.083 1.00 96.88 84 ASP A C 1
ATOM 628 O O . ASP A 1 84 ? 1.024 3.813 -6.906 1.00 96.88 84 ASP A O 1
ATOM 632 N N . ILE A 1 85 ? 1.884 3.612 -4.833 1.00 97.81 85 ILE A N 1
ATOM 633 C CA . ILE A 1 85 ? 0.925 2.637 -4.322 1.00 97.81 85 ILE A CA 1
ATOM 634 C C . ILE A 1 85 ? 0.028 3.323 -3.300 1.00 97.81 85 ILE A C 1
ATOM 636 O O . ILE A 1 85 ? 0.500 3.793 -2.259 1.00 97.81 85 ILE A O 1
ATOM 640 N N . TRP A 1 86 ? -1.269 3.303 -3.575 1.00 97.69 86 TRP A N 1
ATOM 641 C CA . TRP A 1 86 ? -2.313 3.835 -2.714 1.00 97.69 86 TRP A CA 1
ATOM 642 C C . TRP A 1 86 ? -3.305 2.739 -2.330 1.00 97.69 86 TRP A C 1
ATOM 644 O O . TRP A 1 86 ? -3.589 1.841 -3.124 1.00 97.69 86 TRP A O 1
ATOM 654 N N . LEU A 1 87 ? -3.850 2.832 -1.119 1.00 98.25 87 LEU A N 1
ATOM 655 C CA . LEU A 1 87 ? -5.039 2.093 -0.706 1.00 98.25 87 LEU A CA 1
ATOM 656 C C . LEU A 1 87 ? -6.194 3.078 -0.556 1.00 98.25 87 LEU A C 1
ATOM 658 O O . LEU A 1 87 ? -6.204 3.886 0.375 1.00 98.25 87 LEU A O 1
ATOM 662 N N . ASP A 1 88 ? -7.164 2.981 -1.458 1.00 98.19 88 ASP A N 1
ATOM 663 C CA . ASP A 1 88 ? -8.382 3.778 -1.420 1.00 98.19 88 ASP A CA 1
ATOM 664 C C . ASP A 1 88 ? -9.504 2.934 -0.803 1.00 98.19 88 ASP A C 1
ATOM 666 O O . ASP A 1 88 ? -9.948 1.944 -1.388 1.00 98.19 88 ASP A O 1
ATOM 670 N N . LEU A 1 89 ? -9.952 3.306 0.392 1.00 98.06 89 LEU A N 1
ATOM 671 C CA . LEU A 1 89 ? -11.026 2.650 1.133 1.00 98.06 89 LEU A CA 1
ATOM 672 C C . LEU A 1 89 ? -12.357 3.355 0.879 1.00 98.06 89 LEU A C 1
ATOM 674 O O . LEU A 1 89 ? -12.469 4.575 1.030 1.00 98.06 89 LEU A O 1
ATOM 678 N N . SER A 1 90 ? -13.366 2.559 0.535 1.00 97.31 90 SER A N 1
ATOM 679 C CA . SER A 1 90 ? -14.749 2.993 0.313 1.00 97.31 90 SER A CA 1
ATOM 680 C C . SER A 1 90 ? -15.718 2.476 1.374 1.00 97.31 90 SER A C 1
ATOM 682 O O . SER A 1 90 ? -16.834 2.971 1.452 1.00 97.31 90 SER A O 1
ATOM 684 N N . ASP A 1 91 ? -15.311 1.493 2.180 1.00 97.06 91 ASP A N 1
ATOM 685 C CA . ASP A 1 91 ? -16.125 0.939 3.262 1.00 97.06 91 ASP A CA 1
ATOM 686 C C . ASP A 1 91 ? -15.249 0.397 4.404 1.00 97.06 91 ASP A C 1
ATOM 688 O O . ASP A 1 91 ? -14.221 -0.243 4.156 1.00 97.06 91 ASP A O 1
ATOM 692 N N . ILE A 1 92 ? -15.692 0.624 5.642 1.00 96.06 92 ILE A N 1
ATOM 693 C CA . ILE A 1 92 ? -15.164 0.020 6.869 1.00 96.06 92 ILE A CA 1
ATOM 694 C C . ILE A 1 92 ? -16.360 -0.459 7.687 1.00 96.06 92 ILE A C 1
ATOM 696 O O . ILE A 1 92 ? -17.173 0.336 8.162 1.00 96.06 92 ILE A O 1
ATOM 700 N N . ARG A 1 93 ? -16.433 -1.773 7.885 1.00 95.19 93 ARG A N 1
ATOM 701 C CA . ARG A 1 93 ? -17.506 -2.452 8.608 1.00 95.19 93 ARG A CA 1
ATOM 702 C C . ARG A 1 93 ? -17.023 -2.804 10.004 1.00 95.19 93 ARG A C 1
ATOM 704 O O . ARG A 1 93 ? -16.097 -3.602 10.163 1.00 95.19 93 ARG A O 1
ATOM 711 N N . LEU A 1 94 ? -17.662 -2.203 11.002 1.00 94.25 94 LEU A N 1
ATOM 712 C CA . LEU A 1 94 ? -17.418 -2.483 12.415 1.00 94.25 94 LEU A CA 1
ATOM 713 C C . LEU A 1 94 ? -18.051 -3.824 12.825 1.00 94.25 94 LEU A C 1
ATOM 715 O O . LEU A 1 94 ? -19.020 -4.248 12.197 1.00 94.25 94 LEU A O 1
ATOM 719 N N . PRO A 1 95 ? -17.548 -4.492 13.878 1.00 92.88 95 PRO A N 1
ATOM 720 C CA . PRO A 1 95 ? -18.196 -5.681 14.421 1.00 92.88 95 PRO A CA 1
ATOM 721 C C . PRO A 1 95 ? -19.592 -5.348 14.967 1.00 92.88 95 PRO A C 1
ATOM 723 O O . PRO A 1 95 ? -19.741 -4.412 15.757 1.00 92.88 95 PRO A O 1
ATOM 726 N N . ASP A 1 96 ? -20.601 -6.156 14.632 1.00 93.25 96 ASP A N 1
ATOM 727 C CA . ASP A 1 96 ? -21.978 -5.965 15.119 1.00 93.25 96 ASP A CA 1
ATOM 728 C C . ASP A 1 96 ? -22.053 -5.964 16.654 1.00 93.25 96 ASP A C 1
ATOM 730 O O . ASP A 1 96 ? -22.785 -5.178 17.261 1.00 93.25 96 ASP A O 1
ATOM 734 N N . ALA A 1 97 ? -21.254 -6.816 17.303 1.00 92.81 97 ALA A N 1
ATOM 735 C CA . ALA A 1 97 ? -21.172 -6.892 18.756 1.00 92.81 97 ALA A CA 1
ATOM 736 C C . ALA A 1 97 ? -20.612 -5.603 19.382 1.00 92.81 97 ALA A C 1
ATOM 738 O O . ALA A 1 97 ? -21.109 -5.175 20.428 1.00 92.81 97 ALA A O 1
ATOM 739 N N . ALA A 1 98 ? -19.648 -4.945 18.729 1.00 92.62 98 ALA A N 1
ATOM 740 C CA . ALA A 1 98 ? -19.107 -3.663 19.178 1.00 92.62 98 ALA A CA 1
ATOM 741 C C . ALA A 1 98 ? -20.151 -2.545 19.026 1.00 92.62 98 ALA A C 1
ATOM 743 O O . ALA A 1 98 ? -20.392 -1.792 19.968 1.00 92.62 98 ALA A O 1
ATOM 744 N N . VAL A 1 99 ? -20.854 -2.489 17.888 1.00 94.56 99 VAL A N 1
ATOM 745 C CA . VAL A 1 99 ? -21.948 -1.522 17.659 1.00 94.56 99 VAL A CA 1
ATOM 746 C C . VAL A 1 99 ? -23.067 -1.706 18.685 1.00 94.56 99 VAL A C 1
ATOM 748 O O . VAL A 1 99 ? -23.562 -0.735 19.259 1.00 94.56 99 VAL A O 1
ATOM 751 N N . LYS A 1 100 ? -23.433 -2.954 18.992 1.00 95.00 100 LYS A N 1
ATOM 752 C CA . LYS A 1 100 ? -24.409 -3.269 20.040 1.00 95.00 100 LYS A CA 1
ATOM 753 C C . LYS A 1 100 ? -23.921 -2.836 21.425 1.00 95.00 100 LYS A C 1
ATOM 755 O O . LYS A 1 100 ? -24.701 -2.258 22.180 1.00 95.00 100 LYS A O 1
ATOM 760 N N . ALA A 1 101 ? -22.655 -3.087 21.758 1.00 93.19 101 ALA A N 1
ATOM 761 C CA . ALA A 1 101 ? -22.056 -2.667 23.025 1.00 93.19 101 ALA A CA 1
ATOM 762 C C . ALA A 1 101 ? -21.990 -1.135 23.169 1.00 93.19 101 ALA A C 1
ATOM 764 O O . ALA A 1 101 ? -22.139 -0.622 24.274 1.00 93.19 101 ALA A O 1
ATOM 765 N N . ALA A 1 102 ? -21.878 -0.404 22.058 1.00 94.00 102 ALA A N 1
ATOM 766 C CA . ALA A 1 102 ? -21.978 1.054 22.006 1.00 94.00 102 ALA A CA 1
ATOM 767 C C . ALA A 1 102 ? -23.428 1.591 22.098 1.00 94.00 102 ALA A C 1
ATOM 769 O O . ALA A 1 102 ? -23.668 2.797 21.997 1.00 94.00 102 ALA A O 1
ATOM 770 N N . GLY A 1 103 ? -24.423 0.717 22.294 1.00 94.81 103 GLY A N 1
ATOM 771 C CA . GLY A 1 103 ? -25.837 1.093 22.351 1.00 94.81 103 GLY A CA 1
ATOM 772 C C . GLY A 1 103 ? -26.441 1.419 20.982 1.00 94.81 103 GLY A C 1
ATOM 773 O O . GLY A 1 103 ? -27.387 2.197 20.908 1.00 94.81 103 GLY A O 1
ATOM 774 N N . GLY A 1 104 ? -25.887 0.855 19.905 1.00 94.06 104 GLY A N 1
ATOM 775 C CA . GLY A 1 104 ? -26.302 1.120 18.524 1.00 94.06 104 GLY A CA 1
ATOM 776 C C . GLY A 1 104 ? -25.669 2.366 17.903 1.00 94.06 104 GLY A C 1
ATOM 777 O O . GLY A 1 104 ? -25.921 2.655 16.737 1.00 94.06 104 GLY A O 1
ATOM 778 N N . ASP A 1 105 ? -24.838 3.092 18.652 1.00 93.00 105 ASP A N 1
ATOM 779 C CA . ASP A 1 105 ? -24.178 4.310 18.191 1.00 93.00 105 ASP A CA 1
ATOM 780 C C . ASP A 1 105 ? -22.712 4.040 17.826 1.00 93.00 105 ASP A C 1
ATOM 782 O O . ASP A 1 105 ? -21.819 4.050 18.674 1.00 93.00 105 ASP A O 1
ATOM 786 N N . ALA A 1 106 ? -22.456 3.821 16.535 1.00 90.94 106 ALA A N 1
ATOM 787 C CA . ALA A 1 106 ? -21.113 3.576 16.013 1.00 90.94 106 ALA A CA 1
ATOM 788 C C . ALA A 1 106 ? -20.148 4.764 16.202 1.00 90.94 106 ALA A C 1
ATOM 790 O O . ALA A 1 106 ? -18.937 4.580 16.103 1.00 90.94 106 ALA A O 1
ATOM 791 N N . THR A 1 107 ? -20.641 5.976 16.493 1.00 90.62 107 THR A N 1
ATOM 792 C CA . THR A 1 107 ? -19.777 7.155 16.691 1.00 90.62 107 THR A CA 1
ATOM 793 C C . THR A 1 107 ? -18.999 7.119 18.007 1.00 90.62 107 THR A C 1
ATOM 795 O O . THR A 1 107 ? -18.009 7.834 18.149 1.00 90.62 107 THR A O 1
ATOM 798 N N . LYS A 1 108 ? -19.406 6.256 18.946 1.00 93.31 108 LYS A N 1
ATOM 799 C CA . LYS A 1 108 ? -18.719 6.020 20.226 1.00 93.31 108 LYS A CA 1
ATOM 800 C C . LYS A 1 108 ? -17.563 5.031 20.132 1.00 93.31 108 LYS A C 1
ATOM 802 O O . LYS A 1 108 ? -16.876 4.812 21.130 1.00 93.31 108 LYS A O 1
ATOM 807 N N . ILE A 1 109 ? -17.398 4.407 18.967 1.00 93.12 109 ILE A N 1
ATOM 808 C CA . ILE A 1 109 ? -16.344 3.437 18.709 1.00 93.12 109 ILE A CA 1
ATOM 809 C C . ILE A 1 109 ? -15.136 4.186 18.157 1.00 93.12 109 ILE A C 1
ATOM 811 O O . ILE A 1 109 ? -15.239 4.872 17.139 1.00 93.12 109 ILE A O 1
ATOM 815 N N . ASP A 1 110 ? -13.996 4.033 18.819 1.00 92.25 110 ASP A N 1
ATOM 816 C CA . ASP A 1 110 ? -12.694 4.456 18.318 1.00 92.25 110 ASP A CA 1
ATOM 817 C C . ASP A 1 110 ? -11.852 3.231 17.947 1.00 92.25 110 ASP A C 1
ATOM 819 O O . ASP A 1 110 ? -12.027 2.143 18.499 1.00 92.25 110 ASP A O 1
ATOM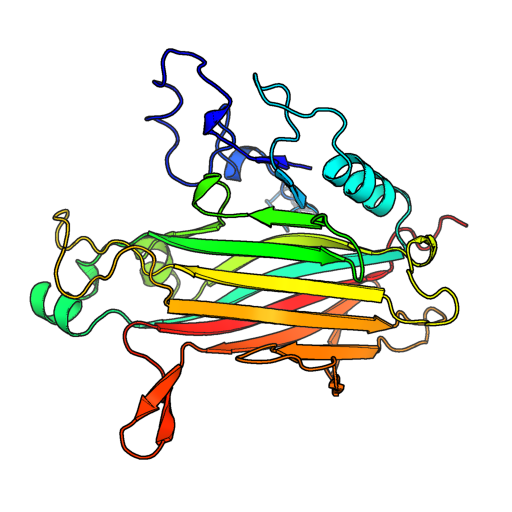 823 N N . ALA A 1 111 ? -10.981 3.401 16.958 1.00 91.50 111 ALA A N 1
ATOM 824 C CA . ALA A 1 111 ? -10.101 2.359 16.444 1.00 91.50 111 ALA A CA 1
ATOM 825 C C . ALA A 1 111 ? -8.990 2.969 15.582 1.00 91.50 111 ALA A C 1
ATOM 827 O O . ALA A 1 111 ? -9.186 3.992 14.918 1.00 91.50 111 ALA A O 1
ATOM 828 N N . ILE A 1 112 ? -7.836 2.299 15.530 1.00 91.81 112 ILE A N 1
ATOM 829 C CA . ILE A 1 112 ? -6.718 2.658 14.647 1.00 91.81 112 ILE A CA 1
ATOM 830 C C . ILE A 1 112 ? -6.426 1.489 13.707 1.00 91.81 112 ILE A C 1
ATOM 832 O O . ILE A 1 112 ? -5.840 0.483 14.100 1.00 91.81 112 ILE A O 1
ATOM 836 N N . TYR A 1 113 ? -6.799 1.638 12.441 1.00 92.69 113 TYR A N 1
ATOM 837 C CA . TYR A 1 113 ? -6.524 0.665 11.391 1.00 92.69 113 TYR A CA 1
ATOM 838 C C . TYR A 1 113 ? -5.072 0.792 10.936 1.00 92.69 113 TYR A C 1
ATOM 840 O O . TYR A 1 113 ? -4.674 1.806 10.358 1.00 92.69 113 TYR A O 1
ATOM 848 N N . GLN A 1 114 ? -4.284 -0.251 11.187 1.00 93.06 114 GLN A N 1
ATOM 849 C CA . GLN A 1 114 ? -2.893 -0.347 10.754 1.00 93.06 114 GLN A CA 1
ATOM 850 C C . GLN A 1 114 ? -2.810 -1.060 9.402 1.00 93.06 114 GLN A C 1
ATOM 852 O O . GLN A 1 114 ? -3.247 -2.207 9.262 1.00 93.06 114 GLN A O 1
ATOM 857 N N . VAL A 1 115 ? -2.235 -0.375 8.414 1.00 95.56 115 VAL A N 1
ATOM 858 C CA . VAL A 1 115 ? -2.039 -0.877 7.053 1.00 95.56 115 VAL A CA 1
ATOM 859 C C . VAL A 1 115 ? -0.566 -1.203 6.827 1.00 95.56 115 VAL A C 1
ATOM 861 O O . VAL A 1 115 ? 0.306 -0.328 6.826 1.00 95.56 115 VAL A O 1
ATOM 864 N N . GLU A 1 116 ? -0.309 -2.485 6.613 1.00 96.00 116 GLU A N 1
ATOM 865 C CA . GLU A 1 116 ? 0.986 -3.069 6.304 1.00 96.00 116 GLU A CA 1
ATOM 866 C C . GLU A 1 116 ? 1.169 -3.211 4.793 1.00 96.00 116 GLU A C 1
ATOM 868 O O . GLU A 1 116 ? 0.261 -3.630 4.071 1.00 96.00 116 GLU A O 1
ATOM 873 N N . ALA A 1 117 ? 2.368 -2.887 4.315 1.00 96.94 117 ALA A N 1
ATOM 874 C CA . ALA A 1 117 ? 2.723 -2.963 2.906 1.00 96.94 117 ALA A CA 1
ATOM 875 C C . ALA A 1 117 ? 4.182 -3.393 2.743 1.00 96.94 117 ALA A C 1
ATOM 877 O O . ALA A 1 117 ? 5.103 -2.700 3.186 1.00 96.94 117 ALA A O 1
ATOM 878 N N . ILE A 1 118 ? 4.402 -4.517 2.063 1.00 97.56 118 ILE A N 1
ATOM 879 C CA . ILE A 1 118 ? 5.744 -5.012 1.737 1.00 97.56 118 ILE A CA 1
ATOM 880 C C . ILE A 1 118 ? 5.815 -5.260 0.239 1.00 97.56 118 ILE A C 1
ATOM 882 O O . ILE A 1 118 ? 5.080 -6.103 -0.268 1.00 97.56 118 ILE A O 1
ATOM 886 N N . ALA A 1 119 ? 6.694 -4.552 -0.471 1.00 97.56 119 ALA A N 1
ATOM 887 C CA . ALA A 1 119 ? 6.924 -4.790 -1.892 1.00 97.56 119 ALA A CA 1
ATOM 888 C C . ALA A 1 119 ? 8.324 -5.351 -2.130 1.00 97.56 119 ALA A C 1
ATOM 890 O O . ALA A 1 119 ? 9.304 -4.743 -1.702 1.00 97.56 119 ALA A O 1
ATOM 891 N N . SER A 1 120 ? 8.433 -6.456 -2.867 1.00 96.62 120 SER A N 1
ATOM 892 C CA . SER A 1 120 ? 9.708 -7.135 -3.138 1.00 96.62 120 SER A CA 1
ATOM 893 C C . SER A 1 120 ? 9.868 -7.393 -4.638 1.00 96.62 120 SER A C 1
ATOM 895 O O . SER A 1 120 ? 8.932 -7.879 -5.278 1.00 96.62 120 SER A O 1
ATOM 897 N N . PRO A 1 121 ? 11.023 -7.081 -5.252 1.00 96.06 121 PRO A N 1
ATOM 898 C CA . PRO A 1 121 ? 11.212 -7.315 -6.675 1.00 96.06 121 PRO A CA 1
ATOM 899 C C . PRO A 1 121 ? 11.287 -8.809 -6.976 1.00 96.06 121 PRO A C 1
ATOM 901 O O . PRO A 1 121 ? 11.770 -9.610 -6.176 1.00 96.06 121 PRO A O 1
ATOM 904 N N . ARG A 1 122 ? 10.897 -9.177 -8.199 1.00 94.12 122 ARG A N 1
ATOM 905 C CA . ARG A 1 122 ? 10.998 -10.558 -8.682 1.00 94.12 122 ARG A CA 1
ATOM 906 C C . ARG A 1 122 ? 12.402 -11.138 -8.461 1.00 94.12 122 ARG A C 1
ATOM 908 O O . ARG A 1 122 ? 13.384 -10.613 -8.987 1.00 94.12 122 ARG A O 1
ATOM 915 N N . GLY A 1 123 ? 12.457 -12.283 -7.780 1.00 90.38 123 GLY A N 1
ATOM 916 C CA . GLY A 1 123 ? 13.664 -13.100 -7.624 1.00 90.38 123 GLY A CA 1
ATOM 917 C C . GLY A 1 123 ? 14.748 -12.470 -6.749 1.00 90.38 123 GLY A C 1
ATOM 918 O O . GLY A 1 123 ? 15.928 -12.757 -6.955 1.00 90.38 123 GLY A O 1
ATOM 919 N N . LYS A 1 124 ? 14.372 -11.586 -5.818 1.00 91.56 124 LYS A N 1
ATOM 920 C CA . LYS A 1 124 ? 15.281 -10.982 -4.840 1.00 91.56 124 LYS A CA 1
ATOM 921 C C . LYS A 1 124 ? 14.790 -11.261 -3.414 1.00 91.56 124 LYS A C 1
ATOM 923 O O . LYS A 1 124 ? 13.586 -11.202 -3.191 1.00 91.56 124 LYS A O 1
ATOM 928 N N . PRO A 1 125 ? 15.692 -11.553 -2.459 1.00 89.88 125 PRO A N 1
ATOM 929 C CA . PRO A 1 125 ? 15.334 -11.891 -1.078 1.00 89.88 125 PRO A CA 1
ATOM 930 C C . PRO A 1 125 ? 15.154 -10.653 -0.179 1.00 89.88 125 PRO A C 1
ATOM 932 O O . PRO A 1 125 ? 15.250 -10.755 1.037 1.00 89.88 125 PRO A O 1
ATOM 935 N N . TRP A 1 126 ? 14.967 -9.476 -0.772 1.00 91.88 126 TRP A N 1
ATOM 936 C CA . TRP A 1 126 ? 14.951 -8.188 -0.086 1.00 91.88 126 TRP A CA 1
ATOM 937 C C . TRP A 1 126 ? 13.789 -7.333 -0.596 1.00 91.88 126 TRP A C 1
ATOM 939 O O . TRP A 1 126 ? 13.235 -7.602 -1.669 1.00 91.88 126 TRP A O 1
ATOM 949 N N . SER A 1 127 ? 13.408 -6.303 0.159 1.00 94.44 127 SER A N 1
ATOM 950 C CA . SER A 1 127 ? 12.235 -5.478 -0.146 1.00 94.44 127 SER A CA 1
ATOM 951 C C . SER A 1 127 ? 12.607 -4.114 -0.730 1.00 94.44 127 SER A C 1
ATOM 953 O O . SER A 1 127 ? 13.594 -3.492 -0.349 1.00 94.44 127 SER A O 1
ATOM 955 N N . LEU A 1 128 ? 11.798 -3.635 -1.676 1.00 95.06 128 LEU A N 1
ATOM 956 C CA . LEU A 1 128 ? 11.810 -2.245 -2.144 1.00 95.06 128 LEU A CA 1
ATOM 957 C C . LEU A 1 128 ? 11.117 -1.339 -1.125 1.00 95.06 128 LEU A C 1
ATOM 959 O O . LEU A 1 128 ? 11.528 -0.207 -0.922 1.00 95.06 128 LEU A O 1
ATOM 963 N N . THR A 1 129 ? 10.100 -1.846 -0.435 1.00 94.75 129 THR A N 1
ATOM 964 C CA . THR A 1 129 ? 9.504 -1.154 0.707 1.00 94.75 129 THR A CA 1
ATOM 965 C C . THR A 1 129 ? 9.022 -2.168 1.729 1.00 94.75 129 THR A C 1
ATOM 967 O O . THR A 1 129 ? 8.527 -3.227 1.343 1.00 94.75 129 THR A O 1
ATOM 970 N N . ARG A 1 130 ? 9.116 -1.831 3.014 1.00 93.50 130 ARG A N 1
ATOM 971 C CA . ARG A 1 130 ? 8.562 -2.616 4.117 1.00 93.50 130 ARG A CA 1
ATOM 972 C C . ARG A 1 130 ? 7.965 -1.682 5.161 1.00 93.50 130 ARG A C 1
ATOM 974 O O . ARG A 1 130 ? 8.659 -0.834 5.711 1.00 93.50 130 ARG A O 1
ATOM 981 N N . ARG A 1 131 ? 6.663 -1.829 5.385 1.00 91.06 131 ARG A N 1
ATOM 982 C CA . ARG A 1 131 ? 5.903 -1.147 6.430 1.00 91.06 131 ARG A CA 1
ATOM 983 C C . ARG A 1 131 ? 5.092 -2.193 7.171 1.00 91.06 131 ARG A C 1
ATOM 985 O O . ARG A 1 131 ? 4.187 -2.770 6.571 1.00 91.06 131 ARG A O 1
ATOM 992 N N . VAL A 1 132 ? 5.438 -2.466 8.421 1.00 91.62 132 VAL A N 1
ATOM 993 C CA . VAL A 1 132 ? 4.788 -3.499 9.242 1.00 91.62 132 VAL A CA 1
ATOM 994 C C . VAL A 1 132 ? 4.615 -3.008 10.671 1.00 91.62 132 VAL A C 1
ATOM 996 O O . VAL A 1 132 ? 5.333 -2.107 11.116 1.00 91.62 132 VAL A O 1
ATOM 999 N N . SER A 1 133 ? 3.625 -3.560 11.368 1.00 86.94 133 SER A N 1
ATOM 1000 C CA . SER A 1 133 ? 3.253 -3.123 12.718 1.00 86.94 133 SER A CA 1
ATOM 1001 C C . SER A 1 133 ? 4.375 -3.357 13.724 1.00 86.94 133 SER A C 1
ATOM 1003 O O . SER A 1 133 ? 4.648 -2.483 14.538 1.00 86.94 133 SER A O 1
ATOM 1005 N N . GLU A 1 134 ? 5.113 -4.460 13.595 1.00 84.31 134 GLU A N 1
ATOM 1006 C CA . GLU A 1 134 ? 6.244 -4.804 14.466 1.00 84.31 134 GLU A CA 1
ATOM 1007 C C . GLU A 1 134 ? 7.416 -3.813 14.359 1.00 84.31 134 GLU A C 1
ATOM 1009 O O . GLU A 1 134 ? 8.288 -3.778 15.224 1.00 84.31 134 GLU A O 1
ATOM 1014 N N . GLU A 1 135 ? 7.458 -3.018 13.289 1.00 83.38 135 GLU A N 1
ATOM 1015 C CA . GLU A 1 135 ? 8.471 -1.985 13.056 1.00 83.38 135 GLU A CA 1
ATOM 1016 C C . GLU A 1 135 ? 7.960 -0.571 13.347 1.00 83.38 135 GLU A C 1
ATOM 1018 O O . GLU A 1 135 ? 8.694 0.393 13.110 1.00 83.38 135 GLU A O 1
ATOM 1023 N N . ASP A 1 136 ? 6.707 -0.453 13.799 1.00 78.25 136 ASP A N 1
ATOM 1024 C CA . ASP A 1 136 ? 5.984 0.800 13.997 1.00 78.25 136 ASP A CA 1
ATOM 1025 C C . ASP A 1 136 ? 5.988 1.701 12.755 1.00 78.25 136 ASP A C 1
ATOM 1027 O O . ASP A 1 136 ? 6.037 2.919 12.857 1.00 78.25 136 ASP A O 1
ATOM 1031 N N . SER A 1 137 ? 5.928 1.118 11.556 1.00 84.75 137 SER A N 1
ATOM 1032 C CA . SER A 1 137 ? 6.097 1.853 10.291 1.00 84.75 137 SER A CA 1
ATOM 1033 C C . SER A 1 137 ? 4.867 1.863 9.384 1.00 84.75 137 SER A C 1
ATOM 1035 O O . SER A 1 137 ? 4.904 2.408 8.277 1.00 84.75 137 SER A O 1
ATOM 1037 N N . VAL A 1 138 ? 3.767 1.270 9.843 1.00 89.69 138 VAL A N 1
ATOM 1038 C CA . VAL A 1 138 ? 2.486 1.162 9.127 1.00 89.69 138 VAL A CA 1
ATOM 1039 C C . VAL A 1 138 ? 1.897 2.517 8.741 1.00 89.69 138 VAL A C 1
ATOM 1041 O O . VAL A 1 138 ? 2.229 3.555 9.314 1.00 89.69 138 VAL A O 1
ATOM 1044 N N . ALA A 1 139 ? 1.031 2.521 7.730 1.00 90.31 139 ALA A N 1
ATOM 1045 C CA . ALA A 1 139 ? 0.100 3.632 7.557 1.00 90.31 139 ALA A CA 1
ATOM 1046 C C . ALA A 1 139 ? -1.064 3.444 8.539 1.00 90.31 139 ALA A C 1
ATOM 1048 O O . ALA A 1 139 ? -1.513 2.318 8.750 1.00 90.31 139 ALA A O 1
ATOM 1049 N N . CYS A 1 140 ? -1.533 4.533 9.138 1.00 90.75 140 CYS A N 1
ATOM 1050 C CA . CYS A 1 140 ? -2.603 4.511 10.127 1.00 90.75 140 CYS A CA 1
ATOM 1051 C C . CYS A 1 140 ? -3.811 5.275 9.591 1.00 90.75 140 CYS A C 1
ATOM 1053 O O . CYS A 1 140 ? -3.663 6.366 9.046 1.00 90.75 140 CYS A O 1
ATOM 1055 N N . LEU A 1 141 ? -4.996 4.713 9.795 1.00 91.69 141 LEU A N 1
ATOM 1056 C CA . LEU A 1 141 ? -6.271 5.393 9.605 1.00 91.69 141 LEU A CA 1
ATOM 1057 C C . LEU A 1 141 ? -7.067 5.277 10.899 1.00 91.69 141 LEU A C 1
ATOM 1059 O O . LEU A 1 141 ? -7.271 4.174 11.395 1.00 91.69 141 LEU A O 1
ATOM 1063 N N . THR A 1 142 ? -7.530 6.393 11.446 1.00 92.00 142 THR A N 1
ATOM 1064 C CA . THR A 1 142 ? -8.381 6.378 12.642 1.00 92.00 142 THR A CA 1
ATOM 1065 C C . THR A 1 142 ? -9.858 6.259 12.274 1.00 92.00 142 THR A C 1
ATOM 1067 O O . THR A 1 142 ? -10.303 6.768 11.239 1.00 92.00 142 THR A O 1
ATOM 1070 N N . GLN A 1 143 ? -10.656 5.644 13.150 1.00 92.31 143 GLN A N 1
ATOM 1071 C CA . GLN A 1 143 ? -12.114 5.607 13.007 1.00 92.31 143 GLN A CA 1
ATOM 1072 C C . GLN A 1 143 ? -12.704 7.021 12.969 1.00 92.31 143 GLN A C 1
ATOM 1074 O O . GLN A 1 143 ? -13.653 7.287 12.235 1.00 92.31 143 GLN A O 1
ATOM 1079 N N . LYS A 1 144 ? -12.106 7.960 13.707 1.00 90.25 144 LYS A N 1
ATOM 1080 C CA . LYS A 1 144 ? -12.491 9.372 13.681 1.00 90.25 144 LYS A CA 1
ATOM 1081 C C . LYS A 1 144 ? -12.301 10.008 12.301 1.00 90.25 144 LYS A C 1
ATOM 1083 O O . LYS A 1 144 ? -13.221 10.659 11.811 1.00 90.25 144 LYS A O 1
ATOM 1088 N N . GLU A 1 145 ? -11.138 9.829 11.674 1.00 91.06 145 GLU A N 1
ATOM 1089 C CA . GLU A 1 145 ? -10.885 10.325 10.311 1.00 91.06 145 GLU A CA 1
ATOM 1090 C C . GLU A 1 145 ? -11.841 9.691 9.301 1.00 91.06 145 GLU A C 1
ATOM 1092 O O . GLU A 1 145 ? -12.359 10.387 8.425 1.00 91.06 145 GLU A O 1
ATOM 1097 N N . TRP A 1 146 ? -12.112 8.391 9.449 1.00 94.12 146 TRP A N 1
ATOM 1098 C CA . TRP A 1 146 ? -13.084 7.680 8.628 1.00 94.12 146 TRP A CA 1
ATOM 1099 C C . TRP A 1 146 ? -14.488 8.278 8.759 1.00 94.12 146 TRP A C 1
ATOM 1101 O O . TRP A 1 146 ? -15.083 8.668 7.757 1.00 94.12 146 TRP A O 1
ATOM 1111 N N . ASN A 1 147 ? -14.990 8.432 9.986 1.00 92.19 147 ASN A N 1
ATOM 1112 C CA . ASN A 1 147 ? -16.325 8.970 10.261 1.00 92.19 147 ASN A CA 1
ATOM 1113 C C . ASN A 1 147 ? -16.510 10.400 9.722 1.00 92.19 147 ASN A C 1
ATOM 1115 O O . ASN A 1 147 ? -17.619 10.785 9.366 1.00 92.19 147 ASN A O 1
ATOM 1119 N N . GLN A 1 148 ? -15.436 11.193 9.652 1.00 91.50 148 GLN A N 1
ATOM 1120 C CA . GLN A 1 148 ? -15.482 12.556 9.115 1.00 91.50 148 GLN A CA 1
ATOM 1121 C C . GLN A 1 148 ? -15.550 12.605 7.587 1.00 91.50 148 GLN A C 1
ATOM 1123 O O . GLN A 1 148 ? -16.145 13.528 7.035 1.00 91.50 148 GLN A O 1
ATOM 1128 N N . ARG A 1 149 ? -14.900 11.660 6.899 1.00 92.75 149 ARG A N 1
ATOM 1129 C CA . ARG A 1 149 ? -14.705 11.710 5.440 1.00 92.75 149 ARG A CA 1
ATOM 1130 C C . ARG A 1 149 ? -15.580 10.725 4.667 1.00 92.75 149 ARG A C 1
ATOM 1132 O O . ARG A 1 149 ? -15.804 10.932 3.478 1.00 92.75 149 ARG A O 1
ATOM 1139 N N . GLY A 1 150 ? -16.005 9.629 5.296 1.00 90.81 150 GLY A N 1
ATOM 1140 C CA . GLY A 1 150 ? -16.716 8.511 4.659 1.00 90.81 150 GLY A CA 1
ATOM 1141 C C . GLY A 1 150 ? -15.900 7.747 3.605 1.00 90.81 150 GLY A C 1
ATOM 1142 O O . GLY A 1 150 ? -16.417 6.846 2.956 1.00 90.81 150 GLY A O 1
ATOM 1143 N N . SER A 1 151 ? -14.63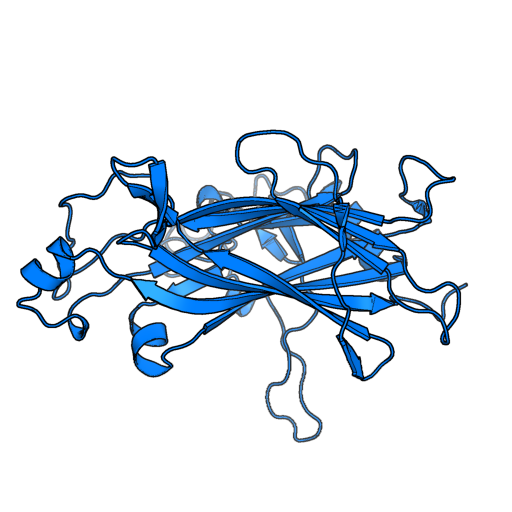9 8.127 3.400 1.00 94.06 151 SER A N 1
ATOM 1144 C CA . SER A 1 151 ? -13.690 7.525 2.467 1.00 94.06 151 SER A CA 1
ATOM 1145 C C . SER A 1 151 ? -12.266 7.866 2.904 1.00 94.06 151 SER A C 1
ATOM 1147 O O . SER A 1 151 ? -12.039 8.821 3.657 1.00 94.06 151 SER A O 1
ATOM 1149 N N . SER A 1 152 ? -11.287 7.085 2.454 1.00 95.06 152 SER A N 1
ATOM 1150 C CA . SER A 1 152 ? -9.887 7.301 2.818 1.00 95.06 152 SER A CA 1
ATOM 1151 C C . SER A 1 152 ? -8.954 6.893 1.687 1.00 95.06 152 SER A C 1
ATOM 1153 O O . SER A 1 152 ? -9.178 5.875 1.049 1.00 95.06 152 SER A O 1
ATOM 1155 N N . SER A 1 153 ? -7.901 7.674 1.453 1.00 95.00 153 SER A N 1
ATOM 1156 C CA . SER A 1 153 ? -6.875 7.406 0.441 1.00 95.00 153 SER A CA 1
ATOM 1157 C C . SER A 1 153 ? -5.515 7.427 1.124 1.00 95.00 153 SER A C 1
ATOM 1159 O O . SER A 1 153 ? -5.005 8.491 1.478 1.00 95.00 153 SER A O 1
ATOM 1161 N N . GLN A 1 154 ? -4.941 6.247 1.344 1.00 93.31 154 GLN A N 1
ATOM 1162 C CA . GLN A 1 154 ? -3.708 6.061 2.102 1.00 93.31 154 GLN A CA 1
ATOM 11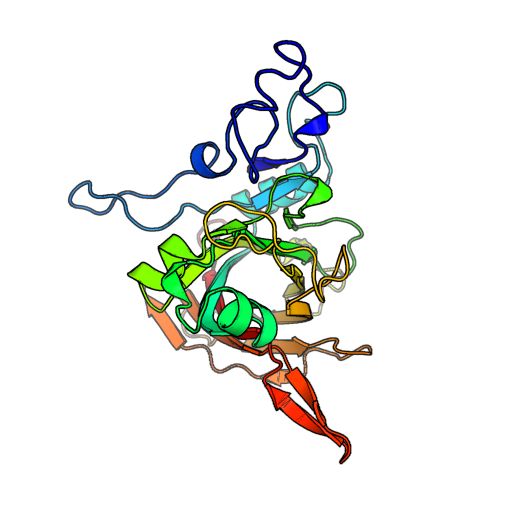63 C C . GLN A 1 154 ? -2.521 5.850 1.165 1.00 93.31 154 GLN A C 1
ATOM 1165 O O . GLN A 1 154 ? -2.472 4.864 0.431 1.00 93.31 154 GLN A O 1
ATOM 1170 N N . TYR A 1 155 ? -1.538 6.753 1.216 1.00 94.38 155 TYR A N 1
ATOM 1171 C CA . TYR A 1 155 ? -0.277 6.582 0.495 1.00 94.38 155 TYR A CA 1
ATOM 1172 C C . TYR A 1 155 ? 0.585 5.523 1.181 1.00 94.38 155 TYR A C 1
ATOM 1174 O O . TYR A 1 155 ? 1.086 5.734 2.293 1.00 94.38 155 TYR A O 1
ATOM 1182 N N . LEU A 1 156 ? 0.808 4.394 0.513 1.00 95.38 156 LEU A N 1
ATOM 1183 C CA . LEU A 1 156 ? 1.569 3.292 1.090 1.00 95.38 156 LEU A CA 1
ATOM 1184 C C . LEU A 1 156 ? 3.061 3.449 0.821 1.00 95.38 156 LEU A C 1
ATOM 1186 O O . LEU A 1 156 ? 3.848 3.430 1.770 1.00 95.38 156 LEU A O 1
ATOM 1190 N N . SER A 1 157 ? 3.463 3.598 -0.443 1.00 95.62 157 SER A N 1
ATOM 1191 C CA . SER A 1 157 ? 4.874 3.696 -0.834 1.00 95.62 157 SER A CA 1
ATOM 1192 C C . SER A 1 157 ? 5.050 4.027 -2.321 1.00 95.62 157 SER A C 1
ATOM 1194 O O . SER A 1 157 ? 4.111 3.909 -3.102 1.00 95.62 157 SER A O 1
ATOM 1196 N N . SER A 1 158 ? 6.277 4.364 -2.712 1.00 96.06 158 SER A N 1
ATOM 1197 C CA . SER A 1 158 ? 6.780 4.319 -4.085 1.00 96.06 158 SER A CA 1
ATOM 1198 C C . SER A 1 158 ? 7.694 3.120 -4.270 1.00 96.06 158 SER A C 1
ATOM 1200 O O . SER A 1 158 ? 8.599 2.878 -3.471 1.00 96.06 158 SER A O 1
ATOM 1202 N N . VAL A 1 159 ? 7.535 2.433 -5.391 1.00 96.81 159 VAL A N 1
ATOM 1203 C CA . VAL A 1 159 ? 8.427 1.374 -5.842 1.00 96.81 159 VAL A CA 1
ATOM 1204 C C . VAL A 1 159 ? 9.078 1.799 -7.149 1.00 96.81 159 VAL A C 1
ATOM 1206 O O . VAL A 1 159 ? 8.405 2.153 -8.114 1.00 96.81 159 VAL A O 1
ATOM 1209 N N . PHE A 1 160 ? 10.402 1.714 -7.199 1.00 96.19 160 PHE A N 1
ATOM 1210 C CA . PHE A 1 160 ? 11.171 1.948 -8.414 1.00 96.19 160 PHE A CA 1
ATOM 1211 C C . PHE A 1 160 ? 11.617 0.607 -8.980 1.00 96.19 160 PHE A C 1
ATOM 1213 O O . PHE A 1 160 ? 12.109 -0.248 -8.245 1.00 96.19 160 PHE A O 1
ATOM 1220 N N . LEU A 1 161 ? 11.460 0.404 -10.284 1.00 95.94 161 LEU A N 1
ATOM 1221 C CA . LEU A 1 161 ? 11.855 -0.811 -10.990 1.00 95.94 161 LEU A CA 1
ATOM 1222 C C . LEU A 1 161 ? 12.894 -0.471 -12.053 1.00 95.94 161 LEU A C 1
ATOM 1224 O O . LEU A 1 161 ? 12.901 0.625 -12.607 1.00 95.94 161 LEU A O 1
ATOM 1228 N N . SER A 1 162 ? 13.770 -1.429 -12.364 1.00 94.44 162 SER A N 1
ATOM 1229 C CA . SER A 1 162 ? 14.780 -1.223 -13.399 1.00 94.44 162 SER A CA 1
ATOM 1230 C C . SER A 1 162 ? 14.944 -2.399 -14.353 1.00 94.44 162 SER A C 1
ATOM 1232 O O . SER A 1 162 ? 15.086 -3.554 -13.937 1.00 94.44 162 SER A O 1
ATOM 1234 N N . LYS A 1 163 ? 15.022 -2.079 -15.649 1.00 93.38 163 LYS A N 1
ATOM 1235 C CA . LYS A 1 163 ? 15.323 -2.987 -16.760 1.00 93.38 163 LYS A CA 1
ATOM 1236 C C . LYS A 1 163 ? 16.683 -3.652 -16.588 1.00 93.38 163 LYS A C 1
ATOM 1238 O O . LYS A 1 163 ? 16.807 -4.842 -16.899 1.00 93.38 163 LYS A O 1
ATOM 1243 N N . ARG A 1 164 ? 17.683 -2.945 -16.039 1.00 92.00 164 ARG A N 1
ATOM 1244 C CA . ARG A 1 164 ? 19.021 -3.519 -15.798 1.00 92.00 164 ARG A CA 1
ATOM 1245 C C . ARG A 1 164 ? 19.014 -4.566 -14.687 1.00 92.00 164 ARG A C 1
ATOM 1247 O O . ARG A 1 164 ? 19.791 -5.516 -14.740 1.00 92.00 164 ARG A O 1
ATOM 1254 N N . ALA A 1 165 ? 18.083 -4.459 -13.740 1.00 91.12 165 ALA A N 1
ATOM 1255 C CA . ALA A 1 165 ? 17.963 -5.362 -12.597 1.00 91.12 165 ALA A CA 1
ATOM 1256 C C . ALA A 1 165 ? 17.125 -6.626 -12.867 1.00 91.12 165 ALA A C 1
ATOM 1258 O O . ALA A 1 165 ? 16.941 -7.441 -11.962 1.00 91.12 165 ALA A O 1
ATOM 1259 N N . ARG A 1 166 ? 16.627 -6.824 -14.097 1.00 92.25 166 ARG A N 1
ATOM 1260 C CA . ARG A 1 166 ? 15.860 -8.022 -14.468 1.00 92.25 166 ARG A CA 1
ATOM 1261 C C . ARG A 1 166 ? 16.651 -9.302 -14.214 1.00 92.25 166 ARG A C 1
ATOM 1263 O O . ARG A 1 166 ? 17.815 -9.394 -14.614 1.00 92.25 166 ARG A O 1
ATOM 1270 N N . VAL A 1 167 ? 15.978 -10.285 -13.612 1.00 89.50 167 VAL A N 1
ATOM 1271 C CA . VAL A 1 167 ? 16.497 -11.650 -13.425 1.00 89.50 167 VAL A CA 1
ATOM 1272 C C . VAL A 1 167 ? 16.689 -12.324 -14.785 1.00 89.50 167 VAL A C 1
ATOM 1274 O O . VAL A 1 167 ? 17.784 -12.769 -15.102 1.00 89.50 167 VAL A O 1
ATOM 1277 N N . GLN A 1 168 ? 15.657 -12.305 -15.633 1.00 91.38 168 GLN A N 1
ATOM 1278 C CA . GLN A 1 168 ? 15.725 -12.795 -17.010 1.00 91.38 168 GLN A CA 1
ATOM 1279 C C . GLN A 1 168 ? 15.826 -11.612 -17.981 1.00 91.38 168 GLN A C 1
ATOM 1281 O O . GLN A 1 168 ? 14.853 -10.885 -18.175 1.00 91.38 168 GLN A O 1
ATOM 1286 N N . LYS A 1 169 ? 17.003 -11.404 -18.589 1.00 89.12 169 LYS A N 1
ATOM 1287 C CA . LYS A 1 169 ? 17.290 -10.215 -19.420 1.00 89.12 169 LYS A CA 1
ATOM 1288 C C . LYS A 1 169 ? 16.427 -10.109 -20.679 1.00 89.12 169 LYS A C 1
ATOM 1290 O O . LYS A 1 169 ? 16.117 -9.000 -21.102 1.00 89.12 169 LYS A O 1
ATOM 1295 N N . THR A 1 170 ? 16.010 -11.242 -21.240 1.00 89.94 170 THR A N 1
ATOM 1296 C CA . THR A 1 170 ? 15.147 -11.305 -22.430 1.00 89.94 170 THR A CA 1
ATOM 1297 C C . THR A 1 170 ? 13.687 -10.971 -22.127 1.00 89.94 170 THR A C 1
ATOM 1299 O O . THR A 1 170 ? 12.938 -10.584 -23.023 1.00 89.94 170 THR A O 1
ATOM 1302 N N . ARG A 1 171 ? 13.254 -11.080 -20.864 1.00 90.75 171 ARG A N 1
ATOM 1303 C CA . ARG A 1 171 ? 11.870 -10.811 -20.481 1.00 90.75 171 ARG A CA 1
ATOM 1304 C C . ARG A 1 171 ? 11.644 -9.305 -20.390 1.00 90.75 171 ARG A C 1
ATOM 1306 O O . ARG A 1 171 ? 12.220 -8.628 -19.544 1.00 90.75 171 ARG A O 1
ATOM 1313 N N . ARG A 1 172 ? 10.765 -8.762 -21.239 1.00 90.75 172 ARG A N 1
ATOM 1314 C CA . ARG A 1 172 ? 10.501 -7.312 -21.265 1.00 90.75 172 ARG A CA 1
ATOM 1315 C C . ARG A 1 172 ? 9.902 -6.773 -19.963 1.00 90.75 172 ARG A C 1
ATOM 1317 O O . ARG A 1 172 ? 10.185 -5.630 -19.622 1.00 90.75 172 ARG A O 1
ATOM 1324 N N . SER A 1 173 ? 9.141 -7.589 -19.241 1.00 93.88 173 SER A N 1
ATOM 1325 C CA . SER A 1 173 ? 8.436 -7.186 -18.025 1.00 93.88 173 SER A CA 1
ATOM 1326 C C . SER A 1 173 ? 9.355 -6.870 -16.843 1.00 93.88 173 SER A C 1
ATOM 1328 O O . SER A 1 173 ? 10.321 -7.598 -16.585 1.00 93.88 173 SER A O 1
ATOM 1330 N N . LEU A 1 174 ? 8.951 -5.895 -16.042 1.00 95.69 174 LEU A N 1
ATOM 1331 C CA . LEU A 1 174 ? 9.377 -5.681 -14.665 1.00 95.69 174 LEU A CA 1
ATOM 1332 C C . LEU A 1 174 ? 8.270 -6.183 -13.737 1.00 95.69 174 LEU A C 1
ATOM 1334 O O . LEU A 1 174 ? 7.101 -6.123 -14.098 1.00 95.69 174 LEU A O 1
ATOM 1338 N N . ALA A 1 175 ? 8.621 -6.711 -12.568 1.00 95.88 175 ALA A N 1
ATOM 1339 C CA . ALA A 1 175 ? 7.616 -7.216 -11.642 1.00 95.88 175 ALA A CA 1
ATOM 1340 C C . ALA A 1 175 ? 8.085 -7.167 -10.195 1.00 95.88 175 ALA A C 1
ATOM 1342 O O . ALA A 1 175 ? 9.284 -7.289 -9.911 1.00 95.88 175 ALA A O 1
ATOM 1343 N N . TYR A 1 176 ? 7.110 -7.064 -9.304 1.00 97.12 176 TYR A N 1
ATOM 1344 C CA . TYR A 1 176 ? 7.278 -7.168 -7.864 1.00 97.12 176 TYR A CA 1
ATOM 1345 C C . TYR A 1 176 ? 6.054 -7.856 -7.251 1.00 97.12 176 TYR A C 1
ATOM 1347 O O . TYR A 1 176 ? 4.975 -7.869 -7.845 1.00 97.12 176 TYR A O 1
ATOM 1355 N N . SER A 1 177 ? 6.235 -8.453 -6.079 1.00 97.12 177 SER A N 1
ATOM 1356 C CA . SER A 1 177 ? 5.132 -8.866 -5.214 1.00 97.12 177 SER A CA 1
ATOM 1357 C C . SER A 1 177 ? 4.807 -7.743 -4.241 1.00 97.12 177 SER A C 1
ATOM 1359 O O . SER A 1 177 ? 5.733 -7.098 -3.754 1.00 97.12 177 SER A O 1
ATOM 1361 N N . LEU A 1 178 ? 3.532 -7.537 -3.923 1.00 97.81 178 LEU A N 1
ATOM 1362 C CA . LEU A 1 178 ? 3.069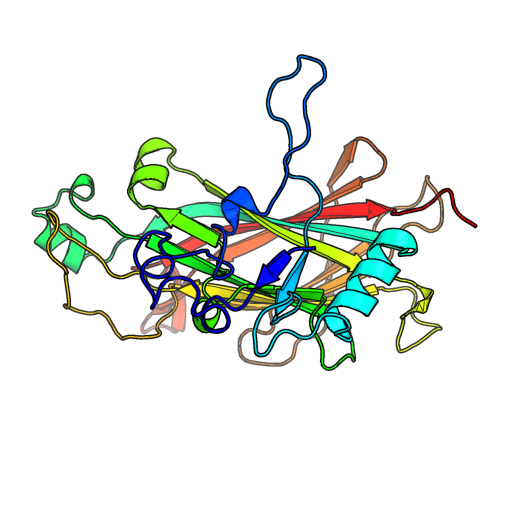 -6.665 -2.846 1.00 97.81 178 LEU A CA 1
ATOM 1363 C C . LEU A 1 178 ? 2.260 -7.497 -1.856 1.00 97.81 178 LEU A C 1
ATOM 1365 O O . LEU A 1 178 ? 1.230 -8.051 -2.225 1.00 97.81 178 LEU A O 1
ATOM 1369 N N . ILE A 1 179 ? 2.713 -7.568 -0.610 1.00 97.31 179 ILE A N 1
ATOM 1370 C CA . ILE A 1 179 ? 1.926 -8.061 0.520 1.00 97.31 179 ILE A CA 1
ATOM 1371 C C . ILE A 1 179 ? 1.179 -6.861 1.097 1.00 97.31 179 ILE A C 1
ATOM 1373 O O . ILE A 1 179 ? 1.817 -5.874 1.468 1.00 97.31 179 ILE A O 1
ATOM 1377 N N . LEU A 1 180 ? -0.148 -6.956 1.162 1.00 97.88 180 LEU A N 1
ATOM 1378 C CA . LEU A 1 180 ? -1.025 -5.982 1.804 1.00 97.88 180 LEU A CA 1
ATOM 1379 C C . LEU A 1 180 ? -1.679 -6.637 3.021 1.00 97.88 180 LEU A C 1
ATOM 1381 O O . LEU A 1 180 ? -2.296 -7.698 2.901 1.00 97.88 180 LEU A O 1
ATOM 1385 N N . GLY A 1 181 ? -1.574 -5.981 4.172 1.00 97.00 181 GLY A N 1
ATOM 1386 C CA . GLY A 1 181 ? -2.276 -6.352 5.395 1.00 97.00 181 GLY A CA 1
ATOM 1387 C C . GLY A 1 181 ? -3.037 -5.158 5.954 1.00 97.00 181 GLY A C 1
ATOM 1388 O O . GLY A 1 181 ? -2.482 -4.075 6.063 1.00 97.00 181 GLY A O 1
ATOM 1389 N N . VAL A 1 182 ? -4.296 -5.340 6.328 1.00 96.31 182 VAL A N 1
ATOM 1390 C CA . VAL A 1 182 ? -5.047 -4.395 7.158 1.00 96.31 182 VAL A CA 1
ATOM 1391 C C . VAL A 1 182 ? -5.416 -5.137 8.426 1.00 96.31 182 VAL A C 1
ATOM 1393 O O . VAL A 1 182 ? -6.196 -6.091 8.375 1.00 96.31 182 VAL A O 1
ATOM 1396 N N . LYS A 1 183 ? -4.798 -4.758 9.544 1.00 92.81 183 LYS A N 1
ATOM 1397 C CA . LYS A 1 183 ? -4.979 -5.450 10.824 1.00 92.81 183 LYS A CA 1
ATOM 1398 C C . LYS A 1 183 ? -6.379 -5.202 11.377 1.00 92.81 183 LYS A C 1
ATOM 1400 O O . LYS A 1 183 ? -6.974 -4.152 11.127 1.00 92.81 183 LYS A O 1
ATOM 1405 N N . ILE A 1 184 ? -6.895 -6.171 12.129 1.00 91.25 184 ILE A N 1
ATOM 1406 C CA . ILE A 1 184 ? -8.044 -5.921 13.003 1.00 91.25 184 ILE A CA 1
ATOM 1407 C C . ILE A 1 184 ? -7.558 -4.951 14.082 1.00 91.25 184 ILE A C 1
ATOM 1409 O O . ILE A 1 184 ? -6.568 -5.266 14.744 1.00 91.25 184 ILE A O 1
ATOM 1413 N N . PRO A 1 185 ? -8.180 -3.771 14.223 1.00 89.56 185 PRO A N 1
ATOM 1414 C CA . PRO A 1 185 ? -7.771 -2.829 15.243 1.00 89.56 185 PRO A CA 1
ATOM 1415 C C . PRO A 1 185 ? -8.244 -3.299 16.617 1.00 89.56 185 PRO A C 1
ATOM 1417 O O . PRO A 1 185 ? -9.181 -4.094 16.751 1.00 89.56 185 PRO A O 1
ATOM 1420 N N . ASP A 1 186 ? -7.639 -2.711 17.633 1.00 87.19 186 ASP A N 1
ATOM 1421 C CA . ASP A 1 186 ? -8.233 -2.661 18.953 1.00 87.19 186 ASP A CA 1
ATOM 1422 C C . ASP A 1 186 ? -9.394 -1.663 18.936 1.00 87.19 186 ASP A C 1
ATOM 1424 O O . ASP A 1 186 ? -9.226 -0.508 18.531 1.00 87.19 186 ASP A O 1
ATOM 1428 N N . TYR A 1 187 ? -10.580 -2.119 19.337 1.00 89.88 187 TYR A N 1
ATOM 1429 C CA . TYR A 1 187 ? -11.763 -1.270 19.428 1.00 89.88 187 TYR A CA 1
ATOM 1430 C C . TYR A 1 187 ? -11.880 -0.689 20.837 1.00 89.88 187 TYR A C 1
ATOM 1432 O O . TYR A 1 187 ? -11.819 -1.413 21.833 1.00 89.88 187 TYR A O 1
ATOM 1440 N N . GLU A 1 188 ? -12.124 0.613 20.927 1.00 90.06 188 GLU A N 1
ATOM 1441 C CA . GLU A 1 188 ? -12.488 1.292 22.167 1.00 90.06 188 GLU A CA 1
ATOM 1442 C C . GLU A 1 188 ? -13.924 1.799 22.080 1.00 90.06 188 GLU A C 1
ATOM 1444 O O . GLU A 1 188 ? -14.324 2.383 21.079 1.00 90.06 188 GLU A O 1
ATOM 1449 N N . ILE A 1 189 ? -14.706 1.611 23.141 1.00 92.06 189 ILE A N 1
ATOM 1450 C CA . ILE A 1 189 ? -16.073 2.128 23.256 1.00 92.06 189 ILE A CA 1
ATOM 1451 C C . ILE A 1 189 ? -16.105 3.086 24.438 1.00 92.06 189 ILE A C 1
ATOM 1453 O O . ILE A 1 189 ? -15.788 2.690 25.560 1.00 92.06 189 ILE A O 1
ATOM 1457 N N . ASP A 1 190 ? -16.452 4.353 24.200 1.00 89.69 190 ASP A N 1
ATOM 1458 C CA . ASP A 1 190 ? -16.448 5.401 25.233 1.00 89.69 190 ASP A CA 1
ATOM 1459 C C . ASP A 1 190 ? -15.119 5.448 26.027 1.00 89.69 190 ASP A C 1
ATOM 1461 O O . ASP A 1 190 ? -15.098 5.574 27.256 1.00 89.69 190 ASP A O 1
ATOM 1465 N N . LYS A 1 191 ? -13.988 5.348 25.305 1.00 86.25 191 LYS A N 1
ATOM 1466 C CA . LYS A 1 191 ? -12.607 5.336 25.842 1.00 86.25 191 LYS A CA 1
ATOM 1467 C C . LYS A 1 191 ? -12.284 4.141 26.744 1.00 86.25 191 LYS A C 1
ATOM 1469 O O . LYS A 1 191 ? -11.401 4.216 27.601 1.00 86.25 191 LYS A O 1
ATOM 1474 N N . ARG A 1 192 ? -13.035 3.049 26.613 1.00 86.31 192 ARG A N 1
ATOM 1475 C CA . ARG A 1 192 ? -12.761 1.780 27.287 1.00 86.31 192 ARG A CA 1
ATOM 1476 C C . ARG A 1 192 ? -12.473 0.721 26.246 1.00 86.31 192 ARG A C 1
ATOM 1478 O O . ARG A 1 192 ? -13.269 0.521 25.333 1.00 86.31 192 ARG A O 1
ATOM 1485 N N . PHE A 1 193 ? -11.358 0.028 26.423 1.00 83.31 193 PHE A N 1
ATOM 1486 C CA . PHE A 1 193 ? -10.979 -1.074 25.556 1.00 83.31 193 PHE A CA 1
ATOM 1487 C C . PHE A 1 193 ? -12.064 -2.158 25.537 1.00 83.31 193 PHE A C 1
ATOM 1489 O O . PHE A 1 193 ? -12.585 -2.551 26.588 1.00 83.31 193 PHE A O 1
ATOM 1496 N N . TRP A 1 194 ? -12.400 -2.641 24.345 1.00 85.31 194 TRP A N 1
ATOM 1497 C CA . TRP A 1 194 ? -13.401 -3.674 24.127 1.00 85.31 194 TRP A CA 1
ATOM 1498 C C . TRP A 1 194 ? -12.721 -4.985 23.715 1.00 85.31 194 TRP A C 1
ATOM 1500 O O . TRP A 1 194 ? -12.374 -5.192 22.559 1.00 85.31 194 TRP A O 1
ATOM 1510 N N . PHE A 1 195 ? -12.527 -5.880 24.688 1.00 77.50 195 PHE A N 1
ATOM 1511 C CA . PHE A 1 195 ? -11.798 -7.149 24.521 1.00 77.50 195 PHE A CA 1
ATOM 1512 C C . PHE A 1 195 ? -12.609 -8.267 23.848 1.00 77.50 195 PHE A C 1
ATOM 1514 O O . PHE A 1 195 ? -12.078 -9.343 23.574 1.00 77.50 195 PHE A O 1
ATOM 1521 N N . ASN A 1 196 ? -13.912 -8.076 23.654 1.00 75.31 196 ASN A N 1
ATOM 1522 C CA . ASN A 1 196 ? -14.792 -9.165 23.248 1.00 75.31 196 ASN A CA 1
ATOM 1523 C C . ASN A 1 196 ? -14.602 -9.483 21.757 1.00 75.31 196 ASN A C 1
ATOM 1525 O O . ASN A 1 196 ? -14.392 -8.591 20.952 1.00 75.31 196 ASN A O 1
ATOM 1529 N N . GLU A 1 197 ? -14.696 -10.762 21.386 1.00 68.25 197 GLU A N 1
ATOM 1530 C CA . GLU A 1 197 ? -14.660 -11.238 19.986 1.00 68.25 197 GLU A CA 1
ATOM 1531 C C . GLU A 1 197 ? -13.400 -10.866 19.167 1.00 68.25 197 GLU A C 1
ATOM 1533 O O . GLU A 1 197 ? -13.336 -11.156 17.972 1.00 68.25 197 GLU A O 1
ATOM 1538 N N . HIS A 1 198 ? -12.372 -10.290 19.797 1.00 65.38 198 HIS A N 1
ATOM 1539 C CA . HIS A 1 198 ? -11.087 -9.988 19.174 1.00 65.38 198 HIS A CA 1
ATOM 1540 C C . HIS A 1 198 ? -10.114 -11.165 19.337 1.00 65.38 198 HIS A C 1
ATOM 1542 O O . HIS A 1 198 ? -9.896 -11.662 20.442 1.00 65.38 198 HIS A O 1
ATOM 1548 N N . PHE A 1 199 ? -9.488 -11.582 18.235 1.00 69.81 199 PHE A N 1
ATOM 1549 C CA . PHE A 1 199 ? -8.315 -12.456 18.260 1.00 69.81 199 PHE A CA 1
ATOM 1550 C C . PHE A 1 199 ? -7.080 -11.626 17.920 1.00 69.81 199 PHE A C 1
ATOM 1552 O O . PHE A 1 199 ? -6.990 -11.079 16.815 1.00 69.81 199 PHE A O 1
ATOM 1559 N N . GLU A 1 200 ? -6.128 -11.566 18.854 1.00 70.44 200 GLU A N 1
ATOM 1560 C CA . GLU A 1 200 ? -4.874 -10.842 18.644 1.00 70.44 200 GLU A CA 1
ATOM 1561 C C . GLU A 1 200 ? -4.151 -11.339 17.385 1.00 70.44 200 GLU A C 1
ATOM 1563 O O . GLU A 1 200 ? -4.085 -12.537 17.094 1.00 70.44 200 GLU A O 1
ATOM 1568 N N . GLY A 1 201 ? -3.604 -10.396 16.616 1.00 72.62 201 GLY A N 1
ATOM 1569 C CA . GLY A 1 201 ? -2.877 -10.691 15.378 1.00 72.62 201 GLY A CA 1
ATOM 1570 C C . GLY A 1 201 ? -3.761 -10.971 14.156 1.00 72.62 201 GLY A C 1
ATOM 1571 O O . GLY A 1 201 ? -3.234 -11.332 13.101 1.00 72.62 201 GLY A O 1
ATOM 1572 N N . GLY A 1 202 ? -5.081 -10.792 14.265 1.00 87.50 202 GLY A N 1
ATOM 1573 C CA . GLY A 1 202 ? -6.012 -10.917 13.146 1.00 87.50 202 GLY A CA 1
ATOM 1574 C C . GLY A 1 202 ? -5.889 -9.807 12.092 1.00 87.50 202 GLY A C 1
ATOM 1575 O O . GLY A 1 202 ? -5.381 -8.712 12.344 1.00 87.50 202 GLY A O 1
ATOM 1576 N N . TYR A 1 203 ? -6.404 -10.083 10.891 1.00 93.81 203 TYR A N 1
ATOM 1577 C CA . TYR A 1 203 ? -6.452 -9.136 9.773 1.00 93.81 203 TYR A CA 1
ATOM 1578 C C . TYR A 1 203 ? -7.878 -9.003 9.240 1.00 93.81 203 TYR A C 1
ATOM 1580 O O . TYR A 1 203 ? -8.549 -10.008 9.017 1.00 93.81 203 TYR A O 1
ATOM 1588 N N . LEU A 1 204 ? -8.312 -7.767 8.978 1.00 95.00 204 LEU A N 1
ATOM 1589 C CA . LEU A 1 204 ? -9.503 -7.492 8.171 1.00 95.00 204 LEU A CA 1
ATOM 1590 C C . LEU A 1 204 ? -9.253 -7.914 6.724 1.00 95.00 204 LEU A C 1
ATOM 1592 O O . LEU A 1 204 ? -10.133 -8.458 6.066 1.00 95.00 204 LEU A O 1
ATOM 1596 N N . PHE A 1 205 ? -8.042 -7.684 6.221 1.00 96.00 205 PHE A N 1
ATOM 1597 C CA . PHE A 1 205 ? -7.611 -8.133 4.905 1.00 96.00 205 PHE A CA 1
ATOM 1598 C C . PHE A 1 205 ? -6.139 -8.521 4.959 1.00 96.00 205 PHE A C 1
ATOM 1600 O O . PHE A 1 205 ? -5.324 -7.776 5.498 1.00 96.00 205 PHE A O 1
ATOM 1607 N N . ARG A 1 206 ? -5.776 -9.662 4.375 1.00 95.56 206 ARG A N 1
ATOM 1608 C CA . ARG A 1 206 ? -4.375 -10.031 4.181 1.00 95.56 206 ARG A CA 1
ATOM 1609 C C . ARG A 1 206 ? -4.238 -10.859 2.923 1.00 95.56 206 ARG A C 1
ATOM 1611 O O . ARG A 1 206 ? -4.798 -11.946 2.837 1.00 95.56 206 ARG A O 1
ATOM 1618 N N . ASN A 1 207 ? -3.487 -10.349 1.961 1.00 96.06 207 ASN A N 1
ATOM 1619 C CA . ASN A 1 207 ? -3.201 -11.075 0.733 1.00 96.06 207 ASN A CA 1
ATOM 1620 C C . ASN A 1 207 ? -1.885 -10.571 0.135 1.00 96.06 207 ASN A C 1
ATOM 1622 O O . ASN A 1 207 ? -1.353 -9.531 0.532 1.00 96.06 207 ASN A O 1
ATOM 1626 N N . SER A 1 208 ? -1.358 -11.306 -0.833 1.00 95.94 208 SER A N 1
ATOM 1627 C CA . SER A 1 208 ? -0.267 -10.833 -1.669 1.00 95.94 208 SER A CA 1
ATOM 1628 C C . SER A 1 208 ? -0.686 -10.831 -3.128 1.00 95.94 208 SER A C 1
ATOM 1630 O O . SER A 1 208 ? -1.428 -11.703 -3.569 1.00 95.94 208 SER A O 1
ATOM 1632 N N . LEU A 1 209 ? -0.220 -9.847 -3.884 1.00 95.56 209 LEU A N 1
ATOM 1633 C CA . LEU A 1 209 ? -0.394 -9.793 -5.329 1.00 95.56 209 LEU A CA 1
ATOM 1634 C C . LEU A 1 209 ? 0.959 -9.776 -6.017 1.00 95.56 209 LEU A C 1
ATOM 1636 O O . LEU A 1 209 ? 1.933 -9.235 -5.495 1.00 95.56 209 LEU A O 1
ATOM 1640 N N . ILE A 1 210 ? 1.007 -10.331 -7.220 1.00 96.88 210 ILE A N 1
ATOM 1641 C CA . ILE A 1 210 ? 2.109 -10.126 -8.156 1.00 96.88 210 ILE A CA 1
ATOM 1642 C C . ILE A 1 210 ? 1.651 -9.078 -9.156 1.00 96.88 210 ILE A C 1
ATOM 1644 O O . ILE A 1 210 ? 0.615 -9.267 -9.787 1.00 96.88 210 ILE A O 1
ATOM 1648 N N . LEU A 1 211 ? 2.431 -8.011 -9.326 1.00 97.19 211 LEU A N 1
ATOM 1649 C CA . LEU A 1 211 ? 2.215 -7.015 -10.371 1.00 97.19 211 LEU A CA 1
ATOM 1650 C C . LEU A 1 211 ? 3.307 -7.153 -11.430 1.00 97.19 211 LEU A C 1
ATOM 1652 O O . LEU A 1 211 ? 4.501 -7.155 -11.118 1.00 97.19 211 LEU A O 1
ATOM 1656 N N . GLU A 1 212 ? 2.902 -7.269 -12.690 1.00 97.06 212 GLU A N 1
ATOM 1657 C CA . GLU A 1 212 ? 3.792 -7.357 -13.840 1.00 97.06 212 GLU A CA 1
ATOM 1658 C C . GLU A 1 212 ? 3.530 -6.212 -14.810 1.00 97.06 212 GLU A C 1
ATOM 1660 O O . GLU A 1 212 ? 2.420 -6.032 -15.298 1.00 97.06 212 GLU A O 1
ATOM 1665 N N . ILE A 1 213 ? 4.578 -5.453 -15.111 1.00 96.25 213 ILE A N 1
ATOM 1666 C CA . ILE A 1 213 ? 4.517 -4.217 -15.882 1.00 96.25 213 ILE A CA 1
ATOM 1667 C C . ILE A 1 213 ? 5.447 -4.348 -17.080 1.00 96.25 213 ILE A C 1
ATOM 1669 O O . ILE A 1 213 ? 6.645 -4.605 -16.935 1.00 96.25 213 ILE A O 1
ATOM 1673 N N . VAL A 1 214 ? 4.921 -4.132 -18.279 1.00 94.44 214 VAL A N 1
ATOM 1674 C CA . VAL A 1 214 ? 5.728 -3.906 -19.476 1.00 94.44 214 VAL A CA 1
ATOM 1675 C C . VAL A 1 214 ? 5.590 -2.435 -19.858 1.00 94.44 214 VAL A C 1
ATOM 1677 O O . VAL A 1 214 ? 4.513 -2.048 -20.320 1.00 94.44 214 VAL A O 1
ATOM 1680 N N . PRO A 1 215 ? 6.647 -1.620 -19.676 1.00 90.56 215 PRO A N 1
ATOM 1681 C CA . PRO A 1 215 ? 6.602 -0.226 -20.088 1.00 90.56 215 PRO A CA 1
ATOM 1682 C C . PRO A 1 215 ? 6.489 -0.109 -21.619 1.00 90.56 215 PRO A C 1
ATOM 1684 O O . PRO A 1 215 ? 6.952 -1.024 -22.331 1.00 90.56 215 PRO A O 1
ATOM 1687 N N . PRO A 1 216 ? 5.917 1.001 -22.123 1.00 88.00 216 PRO A N 1
ATOM 1688 C CA . PRO A 1 216 ? 5.932 1.361 -23.536 1.00 88.00 216 PRO A CA 1
ATOM 1689 C C . PRO A 1 216 ? 7.331 1.242 -24.158 1.00 88.00 216 PRO A C 1
ATOM 1691 O O . PRO A 1 216 ? 8.353 1.341 -23.473 1.00 88.00 216 PRO A O 1
ATOM 1694 N N . ALA A 1 217 ? 7.389 0.947 -25.460 1.00 82.44 217 ALA A N 1
ATOM 1695 C CA . ALA A 1 217 ? 8.660 0.933 -26.193 1.00 82.44 217 ALA A CA 1
ATOM 1696 C C . ALA A 1 217 ? 9.146 2.354 -26.524 1.00 82.44 217 ALA A C 1
ATOM 1698 O O . ALA A 1 217 ? 10.349 2.592 -26.538 1.00 82.44 217 ALA A O 1
ATOM 1699 N N . ASP A 1 218 ? 8.193 3.248 -26.756 1.00 76.50 218 ASP A N 1
ATOM 1700 C CA . ASP A 1 218 ? 8.324 4.654 -27.121 1.00 76.50 218 ASP A CA 1
ATOM 1701 C C . ASP A 1 218 ? 7.134 5.424 -26.518 1.00 76.50 218 ASP A C 1
ATOM 1703 O O . ASP A 1 218 ? 6.234 4.812 -25.931 1.00 76.50 218 ASP A O 1
ATOM 1707 N N . ASP A 1 219 ? 7.118 6.747 -26.675 1.00 70.06 219 ASP A N 1
ATOM 1708 C CA . ASP A 1 219 ? 6.092 7.632 -26.105 1.00 70.06 219 ASP A CA 1
ATOM 1709 C C . ASP A 1 219 ? 4.688 7.431 -26.713 1.00 70.06 219 ASP A C 1
ATOM 1711 O O . ASP A 1 219 ? 3.701 7.918 -26.166 1.00 70.06 219 ASP A O 1
ATOM 1715 N N . SER A 1 220 ? 4.575 6.694 -27.826 1.00 68.88 220 SER A N 1
ATOM 1716 C CA . SER A 1 220 ? 3.299 6.338 -28.466 1.00 68.88 220 SER A CA 1
ATOM 1717 C C . SER A 1 220 ? 2.765 4.966 -28.038 1.00 68.88 220 SER A C 1
ATOM 1719 O O . SER A 1 220 ? 1.639 4.589 -28.372 1.00 68.88 220 SER A O 1
ATOM 1721 N N . GLY A 1 221 ? 3.570 4.195 -27.304 1.00 75.44 221 GLY A N 1
ATOM 1722 C CA . GLY A 1 221 ? 3.238 2.844 -26.882 1.00 75.44 221 GLY A CA 1
ATOM 1723 C C . GLY A 1 221 ? 2.326 2.792 -25.655 1.00 75.44 221 GLY A C 1
ATOM 1724 O O . GLY A 1 221 ? 2.346 3.658 -24.787 1.00 75.44 221 GLY A O 1
ATOM 1725 N N . ALA A 1 222 ? 1.564 1.704 -25.534 1.00 85.06 222 ALA A N 1
ATOM 1726 C CA . ALA A 1 222 ? 0.705 1.465 -24.377 1.00 85.06 222 ALA A CA 1
ATOM 1727 C C . ALA A 1 222 ? 1.433 0.722 -23.242 1.00 85.06 222 ALA A C 1
ATOM 1729 O O . ALA A 1 222 ? 2.217 -0.210 -23.473 1.00 85.06 222 ALA A O 1
ATOM 1730 N N . TRP A 1 223 ? 1.104 1.086 -22.001 1.00 91.81 223 TRP A N 1
ATOM 1731 C CA . TRP A 1 223 ? 1.436 0.290 -20.823 1.00 91.81 223 TRP A CA 1
ATOM 1732 C C . TRP A 1 223 ? 0.705 -1.050 -20.889 1.00 91.81 223 TRP A C 1
ATOM 1734 O O . TRP A 1 223 ? -0.475 -1.116 -21.220 1.00 91.81 223 TRP A O 1
ATOM 1744 N N . ARG A 1 224 ? 1.397 -2.143 -20.560 1.00 94.94 224 ARG A N 1
ATOM 1745 C CA . ARG A 1 22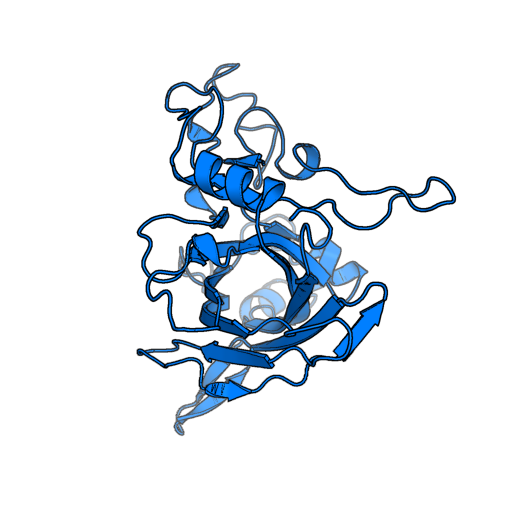4 ? 0.745 -3.446 -20.369 1.00 94.94 224 ARG A CA 1
ATOM 1746 C C . ARG A 1 224 ? 0.988 -3.904 -18.953 1.00 94.94 224 ARG A C 1
ATOM 1748 O O . ARG A 1 224 ? 2.128 -4.206 -18.596 1.00 94.94 224 ARG A O 1
ATOM 1755 N N . ILE A 1 225 ? -0.079 -3.949 -18.171 1.00 96.56 225 ILE A N 1
ATOM 1756 C CA . ILE A 1 225 ? -0.017 -4.286 -16.757 1.00 96.56 225 ILE A CA 1
ATOM 1757 C C . ILE A 1 225 ? -0.899 -5.501 -16.516 1.00 96.56 225 ILE A C 1
ATOM 1759 O O . ILE A 1 225 ? -2.029 -5.575 -16.998 1.00 96.56 225 ILE A O 1
ATOM 1763 N N . LYS A 1 226 ? -0.350 -6.474 -15.796 1.00 97.00 226 LYS A N 1
ATOM 1764 C CA . LYS A 1 226 ? -1.072 -7.654 -15.341 1.00 97.00 226 LYS A CA 1
ATOM 1765 C C . LYS A 1 226 ? -0.899 -7.826 -13.850 1.00 97.00 226 LYS A C 1
ATOM 1767 O O . LYS A 1 226 ? 0.144 -7.458 -13.306 1.00 97.00 226 LYS A O 1
ATOM 1772 N N . TYR A 1 227 ? -1.878 -8.448 -13.214 1.00 97.25 227 TYR A N 1
ATOM 1773 C CA . TYR A 1 227 ? -1.761 -8.852 -11.825 1.00 97.25 227 TYR A CA 1
ATOM 1774 C C . TYR A 1 227 ? -2.309 -10.253 -11.589 1.00 97.25 227 TYR A C 1
ATOM 1776 O O . TYR A 1 227 ? -3.010 -10.813 -12.427 1.00 97.25 227 TYR A O 1
ATOM 1784 N N . ALA A 1 228 ? -1.970 -10.809 -10.432 1.00 96.12 228 ALA A N 1
ATOM 1785 C CA . ALA A 1 228 ? -2.700 -11.921 -9.847 1.00 96.12 228 ALA A CA 1
ATOM 1786 C C . ALA A 1 228 ? -2.592 -11.863 -8.324 1.00 96.12 228 ALA A C 1
ATOM 1788 O O . ALA A 1 228 ? -1.489 -11.713 -7.782 1.00 96.12 228 ALA A O 1
ATOM 1789 N N . TRP A 1 229 ? -3.724 -12.019 -7.639 1.00 95.75 229 TRP A N 1
ATOM 1790 C CA . TRP A 1 229 ? -3.728 -12.355 -6.219 1.00 95.75 229 TRP A CA 1
ATOM 1791 C C . TRP A 1 229 ? -3.126 -13.749 -6.023 1.00 95.75 229 TRP A C 1
ATOM 1793 O O . TRP A 1 229 ? -3.290 -14.631 -6.863 1.00 95.75 229 TRP A O 1
ATOM 1803 N N . GLN A 1 230 ? -2.388 -13.931 -4.934 1.00 93.50 230 GLN A N 1
ATOM 1804 C CA . GLN A 1 230 ? -1.814 -15.220 -4.547 1.00 93.50 230 GLN A CA 1
ATOM 1805 C C . GLN A 1 230 ? -2.706 -15.972 -3.551 1.00 93.50 230 GLN A C 1
ATOM 1807 O O . GLN A 1 230 ? -2.312 -17.035 -3.093 1.00 93.50 230 GLN A O 1
ATOM 1812 N N . ASP A 1 231 ? -3.871 -15.418 -3.192 1.00 87.69 231 ASP A N 1
ATOM 1813 C CA . ASP A 1 231 ? -4.918 -16.013 -2.351 1.00 87.69 231 ASP A CA 1
ATOM 1814 C C . ASP A 1 231 ? -4.409 -17.117 -1.403 1.00 87.69 231 ASP A C 1
ATOM 1816 O O . ASP A 1 231 ? -3.714 -16.840 -0.428 1.00 87.69 231 ASP A O 1
ATOM 1820 N N . SER A 1 232 ? -4.727 -18.378 -1.712 1.00 77.31 232 SER A N 1
ATOM 1821 C CA . SER A 1 232 ? -4.263 -19.565 -0.985 1.00 77.31 232 SER A CA 1
ATOM 1822 C C . SER A 1 232 ? -3.133 -20.324 -1.696 1.00 77.31 232 SER A C 1
ATOM 1824 O O . SER A 1 232 ? -2.650 -21.325 -1.169 1.00 77.31 232 SER A O 1
ATOM 1826 N N . GLY A 1 233 ? -2.699 -19.885 -2.882 1.00 79.75 233 GLY A N 1
ATOM 1827 C CA . GLY A 1 233 ? -1.752 -20.616 -3.720 1.00 79.75 233 GLY A CA 1
ATOM 1828 C C . GLY A 1 233 ? -1.091 -19.761 -4.800 1.00 79.75 233 GLY A C 1
ATOM 1829 O O . GLY A 1 233 ? -1.481 -18.633 -5.078 1.00 79.75 233 GLY A O 1
ATOM 1830 N N . TYR A 1 234 ? -0.059 -20.306 -5.440 1.00 83.81 234 TYR A N 1
ATOM 1831 C CA . TYR A 1 234 ? 0.664 -19.570 -6.473 1.00 83.81 234 TYR A CA 1
ATOM 1832 C C . TYR A 1 234 ? -0.220 -19.283 -7.691 1.00 83.81 234 TYR A C 1
ATOM 1834 O O . TYR A 1 234 ? -0.793 -20.203 -8.276 1.00 83.81 234 TYR A O 1
ATOM 1842 N N . SER A 1 235 ? -0.239 -18.022 -8.121 1.00 81.38 235 SER A N 1
ATOM 1843 C CA . SER A 1 235 ? -0.828 -17.619 -9.395 1.00 81.38 235 SER A CA 1
ATOM 1844 C C . SER A 1 235 ? 0.135 -16.724 -10.166 1.00 81.38 235 SER A C 1
ATOM 1846 O O . SER A 1 235 ? 0.717 -15.782 -9.623 1.00 81.38 235 SER A O 1
ATOM 1848 N N . SER A 1 236 ? 0.333 -17.004 -11.450 1.00 81.75 236 SER A N 1
ATOM 1849 C CA . SER A 1 236 ? 1.087 -16.103 -12.321 1.00 81.75 236 SER A CA 1
ATOM 1850 C C . SER A 1 236 ? 0.236 -14.886 -12.680 1.00 81.75 236 SER A C 1
ATOM 1852 O O . SER A 1 236 ? -0.945 -15.050 -12.934 1.00 81.75 236 SER A O 1
ATOM 1854 N N . ALA A 1 237 ? 0.832 -13.694 -12.787 1.00 83.62 237 ALA A N 1
ATOM 1855 C CA . ALA A 1 237 ? 0.109 -12.491 -13.209 1.00 83.62 237 ALA A CA 1
ATOM 1856 C C . ALA A 1 237 ? -0.485 -12.634 -14.627 1.00 83.62 237 ALA A C 1
ATOM 1858 O O . ALA A 1 237 ? 0.216 -12.469 -15.633 1.00 83.62 237 ALA A O 1
ATOM 1859 N N . ASP A 1 238 ? -1.777 -12.932 -14.703 1.00 90.31 238 ASP A N 1
ATOM 1860 C CA . ASP A 1 238 ? -2.515 -13.255 -15.924 1.00 90.31 238 ASP A CA 1
ATOM 1861 C C . ASP A 1 238 ? -3.738 -12.354 -16.150 1.00 90.31 238 ASP A C 1
ATOM 1863 O O . ASP A 1 238 ? -4.124 -12.155 -17.306 1.00 90.31 238 ASP A O 1
ATOM 1867 N N . ILE A 1 239 ? -4.266 -11.717 -15.100 1.00 92.31 239 ILE A N 1
ATOM 1868 C CA . ILE A 1 239 ? -5.362 -10.751 -15.194 1.00 92.31 239 ILE A CA 1
ATOM 1869 C C . ILE A 1 239 ? -4.828 -9.444 -15.784 1.00 92.31 239 ILE A C 1
ATOM 1871 O O . ILE A 1 239 ? -3.990 -8.773 -15.181 1.00 92.31 239 ILE A O 1
ATOM 1875 N N . VAL A 1 240 ? -5.311 -9.079 -16.972 1.00 94.62 240 VAL A N 1
ATOM 1876 C CA . VAL A 1 240 ? -4.935 -7.841 -17.669 1.00 94.62 240 VAL A CA 1
ATOM 1877 C C . VAL A 1 240 ? -5.690 -6.658 -17.065 1.00 94.62 240 VAL A C 1
ATOM 1879 O O . VAL A 1 240 ? -6.909 -6.708 -16.931 1.00 94.62 240 VAL A O 1
ATOM 1882 N N . LEU A 1 241 ? -4.962 -5.598 -16.716 1.00 95.12 241 LEU A N 1
ATOM 1883 C CA . LEU A 1 241 ? -5.535 -4.317 -16.304 1.00 95.12 241 LEU A CA 1
ATOM 1884 C C . LEU A 1 241 ? -5.623 -3.380 -17.506 1.00 95.12 241 LEU A C 1
ATOM 1886 O O . LEU A 1 241 ? -4.772 -3.451 -18.393 1.00 95.12 241 LEU A O 1
ATOM 1890 N N . ASP A 1 242 ? -6.624 -2.502 -17.498 1.00 92.94 242 ASP A N 1
ATOM 1891 C CA . ASP A 1 242 ? -6.804 -1.433 -18.483 1.00 92.94 242 ASP A CA 1
ATOM 1892 C C . ASP A 1 242 ? -6.224 -0.114 -17.937 1.00 92.94 242 ASP A C 1
ATOM 1894 O O . ASP A 1 242 ? -6.851 0.507 -17.069 1.00 92.94 242 ASP A O 1
ATOM 1898 N N . PRO A 1 243 ? -5.006 0.293 -18.348 1.00 92.50 243 PRO A N 1
ATOM 1899 C CA . PRO A 1 243 ? -4.351 1.468 -17.792 1.00 92.50 243 PRO A CA 1
ATOM 1900 C C . PRO A 1 243 ? -4.997 2.750 -18.304 1.00 92.50 243 PRO A C 1
ATOM 1902 O O . PRO A 1 243 ? -4.960 3.047 -19.496 1.00 92.50 243 PRO A O 1
ATOM 1905 N N . GLN A 1 244 ? -5.532 3.545 -17.382 1.00 91.81 244 GLN A N 1
ATOM 1906 C CA . GLN A 1 244 ? -6.092 4.856 -17.688 1.00 91.81 244 GLN A CA 1
ATOM 1907 C C . GLN A 1 244 ? -4.950 5.864 -17.786 1.00 91.81 244 GLN A C 1
ATOM 1909 O O . GLN A 1 244 ? -4.231 6.074 -16.812 1.00 91.81 244 GLN A O 1
ATOM 1914 N N . LEU A 1 245 ? -4.742 6.463 -18.959 1.00 85.94 245 LEU A N 1
ATOM 1915 C CA . LEU A 1 245 ? -3.691 7.465 -19.143 1.00 85.94 245 LEU A CA 1
ATOM 1916 C C . LEU A 1 245 ? -3.971 8.699 -18.280 1.00 85.94 245 LEU A C 1
ATOM 1918 O O . LEU A 1 245 ? -5.091 9.206 -18.238 1.00 85.94 245 LEU A O 1
ATOM 1922 N N . THR A 1 246 ? -2.932 9.195 -17.620 1.00 80.75 246 THR A N 1
ATOM 1923 C CA . THR A 1 246 ? -2.957 10.444 -16.855 1.00 80.75 246 THR A CA 1
ATOM 1924 C C . THR A 1 246 ? -2.048 11.478 -17.524 1.00 80.75 246 THR A C 1
ATOM 1926 O O . THR A 1 246 ? -1.425 11.199 -18.550 1.00 80.75 246 THR A O 1
ATOM 1929 N N . ALA A 1 247 ? -1.946 12.680 -16.949 1.00 68.88 247 ALA A N 1
ATOM 1930 C CA . ALA A 1 247 ? -0.917 13.640 -17.353 1.00 68.88 247 ALA A CA 1
ATOM 1931 C C . ALA A 1 247 ? 0.498 13.011 -17.283 1.00 68.88 247 ALA A C 1
ATOM 1933 O O . ALA A 1 247 ? 0.713 12.028 -16.568 1.00 68.88 247 ALA A O 1
ATOM 1934 N N . ASP A 1 248 ? 1.442 13.573 -18.043 1.00 63.97 248 ASP A N 1
ATOM 1935 C CA . ASP A 1 248 ? 2.879 13.248 -18.002 1.00 63.97 248 ASP A CA 1
ATOM 1936 C C . ASP A 1 248 ? 3.274 11.808 -18.388 1.00 63.97 248 ASP A C 1
ATOM 1938 O O . ASP A 1 248 ? 4.207 11.232 -17.829 1.00 63.97 248 ASP A O 1
ATOM 1942 N N . ALA A 1 249 ? 2.582 11.206 -19.366 1.00 68.69 249 ALA A N 1
ATOM 1943 C CA . ALA A 1 249 ? 2.865 9.847 -19.866 1.00 68.69 249 ALA A CA 1
ATOM 1944 C C . ALA A 1 249 ? 2.816 8.746 -18.779 1.00 68.69 249 ALA A C 1
ATOM 1946 O O . ALA A 1 249 ? 3.379 7.652 -18.926 1.00 68.69 249 ALA A O 1
ATOM 1947 N N . ALA A 1 250 ? 2.107 9.033 -17.689 1.00 84.19 250 ALA A N 1
ATOM 1948 C CA . ALA A 1 250 ? 1.773 8.095 -16.636 1.00 84.19 250 ALA A CA 1
ATOM 1949 C C . ALA A 1 250 ? 0.424 7.413 -16.921 1.00 84.19 250 ALA A C 1
ATOM 1951 O O . ALA A 1 250 ? -0.360 7.834 -17.776 1.00 84.19 250 ALA A O 1
ATOM 1952 N N . CYS A 1 251 ? 0.159 6.321 -16.216 1.00 92.62 251 CYS A N 1
ATOM 1953 C CA . CYS A 1 251 ? -1.134 5.658 -16.224 1.00 92.62 251 CYS A CA 1
ATOM 1954 C C . CYS A 1 251 ? -1.534 5.220 -14.819 1.00 92.62 251 CYS A C 1
ATOM 1956 O O . CYS A 1 251 ? -0.691 4.989 -13.951 1.00 92.62 251 CYS A O 1
ATOM 1958 N N . GLU A 1 252 ? -2.832 5.073 -14.612 1.00 95.81 252 GLU A N 1
ATOM 1959 C CA . GLU A 1 252 ? -3.419 4.554 -13.392 1.00 95.81 252 GLU A CA 1
ATOM 1960 C C . GLU A 1 252 ? -4.073 3.197 -13.662 1.00 95.81 252 GLU A C 1
ATOM 1962 O O . GLU A 1 252 ? -4.790 3.013 -14.646 1.00 95.81 252 GLU A O 1
ATOM 1967 N N . VAL A 1 253 ? -3.843 2.239 -12.766 1.00 97.31 253 VAL A N 1
ATOM 1968 C CA . VAL A 1 253 ? -4.611 0.992 -12.704 1.00 97.31 253 VAL A CA 1
ATOM 1969 C C . VAL A 1 253 ? -5.097 0.755 -11.285 1.00 97.31 253 VAL A C 1
ATOM 1971 O O . VAL A 1 253 ? -4.432 1.126 -10.315 1.00 97.31 253 VAL A O 1
ATOM 1974 N N . THR A 1 254 ? -6.248 0.100 -11.153 1.00 97.94 254 THR A N 1
ATOM 1975 C CA . THR A 1 254 ? -6.822 -0.236 -9.849 1.00 97.94 254 THR A CA 1
ATOM 1976 C C . THR A 1 254 ? -7.121 -1.726 -9.737 1.00 97.94 254 THR A C 1
ATOM 1978 O O . THR A 1 254 ? -7.449 -2.384 -10.724 1.00 97.94 254 THR A O 1
ATOM 1981 N N . ILE A 1 255 ? -6.974 -2.268 -8.530 1.00 98.00 255 ILE A N 1
ATOM 1982 C CA . ILE A 1 255 ? -7.262 -3.664 -8.190 1.00 98.00 255 ILE A CA 1
ATOM 1983 C C . ILE A 1 255 ? -8.202 -3.661 -6.978 1.00 98.00 255 ILE A C 1
ATOM 1985 O O . ILE A 1 255 ? -7.855 -3.041 -5.971 1.00 98.00 255 ILE A O 1
ATOM 1989 N N . PRO A 1 256 ? -9.370 -4.327 -7.029 1.00 97.12 256 PRO A N 1
ATOM 1990 C CA . PRO A 1 256 ? -10.308 -4.336 -5.911 1.00 97.12 256 PRO A CA 1
ATOM 1991 C C . PRO A 1 256 ? -9.714 -5.026 -4.679 1.00 97.12 256 PRO A C 1
ATOM 1993 O O . PRO A 1 256 ? -9.004 -6.027 -4.787 1.00 97.12 256 PRO A O 1
ATOM 1996 N N . VAL A 1 257 ? -10.041 -4.487 -3.506 1.00 97.38 257 VAL A N 1
ATOM 1997 C CA . VAL A 1 257 ? -9.714 -5.046 -2.191 1.00 97.38 257 VAL A CA 1
ATOM 1998 C C . VAL A 1 257 ? -11.019 -5.210 -1.434 1.00 97.38 257 VAL A C 1
ATOM 2000 O O . VAL A 1 257 ? -11.727 -4.233 -1.202 1.00 97.38 257 VAL A O 1
ATOM 2003 N N . GLU A 1 258 ? -11.333 -6.436 -1.035 1.00 96.56 258 GLU A N 1
ATOM 2004 C CA . GLU A 1 258 ? -12.538 -6.727 -0.271 1.00 96.56 258 GLU A CA 1
ATOM 2005 C C . GLU A 1 258 ? -12.249 -7.802 0.770 1.00 96.56 258 GLU A C 1
ATOM 2007 O O . GLU A 1 258 ? -11.729 -8.878 0.461 1.00 96.56 258 GLU A O 1
ATOM 2012 N N . SER A 1 259 ? -12.591 -7.507 2.020 1.00 96.06 259 SER A N 1
ATOM 2013 C CA . SER A 1 259 ? -12.636 -8.509 3.074 1.00 96.06 259 SER A CA 1
ATOM 2014 C C . SER A 1 259 ? -13.841 -9.409 2.845 1.00 96.06 259 SER A C 1
ATOM 2016 O O . SER A 1 259 ? -14.986 -8.960 2.944 1.00 96.06 259 SER A O 1
ATOM 2018 N N . VAL A 1 260 ? -13.586 -10.680 2.545 1.00 94.62 260 VAL A N 1
ATOM 2019 C CA . VAL A 1 260 ? -14.626 -11.673 2.274 1.00 94.62 260 VAL A CA 1
ATOM 2020 C C . VAL A 1 260 ? -14.554 -12.822 3.269 1.00 94.62 260 VAL A C 1
ATOM 2022 O O . VAL A 1 260 ? -13.480 -13.245 3.691 1.00 94.62 260 VAL A O 1
ATOM 2025 N N . THR A 1 261 ? -15.718 -13.347 3.620 1.00 92.12 261 THR A N 1
ATOM 2026 C CA . THR A 1 261 ? -15.886 -14.621 4.315 1.00 92.12 261 THR A CA 1
ATOM 2027 C C . THR A 1 261 ? -16.721 -15.557 3.447 1.00 92.12 261 THR A C 1
ATOM 2029 O O . THR A 1 261 ? -17.287 -15.146 2.431 1.00 92.12 261 THR A O 1
ATOM 2032 N N . VAL A 1 262 ? -16.788 -16.823 3.832 1.00 92.88 262 VAL A N 1
ATOM 2033 C CA . VAL A 1 262 ? -17.551 -17.850 3.126 1.00 92.88 262 VAL A CA 1
ATOM 2034 C C . VAL A 1 262 ? -18.729 -18.255 4.003 1.00 92.88 262 VAL A C 1
ATOM 2036 O O . VAL A 1 262 ? -18.563 -18.498 5.199 1.00 92.88 262 VAL A O 1
ATOM 2039 N N . ASP A 1 263 ? -19.935 -18.255 3.441 1.00 91.19 263 ASP A N 1
ATOM 2040 C CA . ASP A 1 263 ? -21.116 -18.749 4.146 1.00 91.19 263 ASP A CA 1
ATOM 2041 C C . ASP A 1 263 ? -21.158 -20.289 4.196 1.00 91.19 263 ASP A C 1
ATOM 2043 O O . ASP A 1 263 ? -20.324 -20.981 3.613 1.00 91.19 263 ASP A O 1
ATOM 2047 N N . ALA A 1 264 ? -22.147 -20.848 4.897 1.00 91.88 264 ALA A N 1
ATOM 2048 C CA . ALA A 1 264 ? -22.306 -22.300 5.009 1.00 91.88 264 ALA A CA 1
ATOM 2049 C C . ALA A 1 264 ? -22.532 -23.003 3.653 1.00 91.88 264 ALA A C 1
ATOM 2051 O O . ALA A 1 264 ? -22.315 -24.208 3.548 1.00 91.88 264 ALA A O 1
ATOM 2052 N N . GLY A 1 265 ? -22.967 -22.266 2.626 1.00 93.19 265 GLY A N 1
ATOM 2053 C CA . GLY A 1 265 ? -23.164 -22.757 1.264 1.00 93.19 265 GLY A CA 1
ATOM 2054 C C . GLY A 1 265 ? -21.925 -22.636 0.375 1.00 93.19 265 GLY A C 1
ATOM 2055 O O . GLY A 1 265 ? -21.995 -23.004 -0.795 1.00 93.19 265 GLY A O 1
ATOM 2056 N N . GLY A 1 266 ? -20.801 -22.132 0.892 1.00 92.38 266 GLY A N 1
ATOM 2057 C CA . GLY A 1 266 ? -19.586 -21.931 0.106 1.00 92.38 266 GLY A CA 1
ATOM 2058 C C . GLY A 1 266 ? -19.560 -20.619 -0.685 1.00 92.38 266 GLY A C 1
ATOM 2059 O O . GLY A 1 266 ? -18.611 -20.388 -1.437 1.00 92.38 266 GLY A O 1
ATOM 2060 N N . ASN A 1 267 ? -20.555 -19.741 -0.529 1.00 94.31 267 ASN A N 1
ATOM 2061 C CA . ASN A 1 267 ? -20.598 -18.478 -1.260 1.00 94.31 267 ASN A CA 1
ATOM 2062 C C . ASN A 1 267 ? -19.759 -17.418 -0.551 1.00 94.31 267 ASN A C 1
ATOM 2064 O O . ASN A 1 267 ? -19.830 -17.248 0.670 1.00 94.31 267 ASN A O 1
ATOM 2068 N N . LYS A 1 268 ? -18.987 -16.665 -1.338 1.00 92.94 268 LYS A N 1
ATOM 2069 C CA . LYS A 1 268 ? -18.267 -15.494 -0.839 1.00 92.94 268 LYS A CA 1
ATOM 2070 C C . LYS A 1 268 ? -19.267 -14.388 -0.513 1.00 92.94 268 LYS A C 1
ATOM 2072 O O . LYS A 1 268 ? -20.119 -14.057 -1.334 1.00 92.94 268 LYS A O 1
ATOM 2077 N N . ARG A 1 269 ? -19.118 -13.787 0.661 1.00 93.88 269 ARG A N 1
ATOM 2078 C CA . ARG A 1 269 ? -19.850 -12.591 1.086 1.00 93.88 269 ARG A CA 1
ATOM 2079 C C . ARG A 1 269 ? -18.905 -11.626 1.801 1.00 93.88 269 ARG A C 1
ATOM 2081 O O . ARG A 1 269 ? -17.903 -12.086 2.356 1.00 93.88 269 ARG A O 1
ATOM 2088 N N . PRO A 1 270 ? -19.210 -10.324 1.844 1.00 95.19 270 PRO A N 1
ATOM 2089 C CA . PRO A 1 270 ? -18.399 -9.380 2.600 1.00 95.19 270 PRO A CA 1
ATOM 2090 C C . PRO A 1 270 ? -18.329 -9.776 4.086 1.00 95.19 270 PRO A C 1
ATOM 2092 O O . PRO A 1 270 ? -19.336 -10.168 4.681 1.00 95.19 270 PRO A O 1
ATOM 2095 N N . SER A 1 271 ? -17.140 -9.720 4.690 1.00 93.94 271 SER A N 1
ATOM 2096 C CA . SER A 1 271 ? -16.948 -10.045 6.110 1.00 93.94 271 SER A CA 1
ATOM 2097 C C . SER A 1 271 ? -17.365 -8.889 7.021 1.00 93.94 271 SER A C 1
ATOM 2099 O O . SER A 1 271 ? -17.174 -7.724 6.670 1.00 93.94 271 SER A O 1
ATOM 2101 N N . VAL A 1 272 ? -17.865 -9.203 8.216 1.00 92.81 272 VAL A N 1
ATOM 2102 C CA . VAL A 1 272 ? -18.126 -8.234 9.290 1.00 92.81 272 VAL A CA 1
ATOM 2103 C C . VAL A 1 272 ? -17.404 -8.737 10.550 1.00 92.81 272 VAL A C 1
ATOM 2105 O O . VAL A 1 272 ? -17.740 -9.827 11.013 1.00 92.81 272 VAL A O 1
ATOM 2108 N N . PRO A 1 273 ? -16.394 -8.016 11.078 1.00 93.25 273 PRO A N 1
ATOM 2109 C CA . PRO A 1 273 ? -15.833 -6.771 10.546 1.00 93.25 273 PRO A CA 1
ATOM 2110 C C . PRO A 1 273 ? -15.098 -6.966 9.206 1.00 93.25 273 PRO A C 1
ATOM 2112 O O . PRO A 1 273 ? -14.749 -8.084 8.812 1.00 93.25 273 PRO A O 1
ATOM 2115 N N . GLY A 1 274 ? -14.864 -5.875 8.478 1.00 95.00 274 GLY A N 1
ATOM 2116 C CA . GLY A 1 274 ? -14.176 -5.931 7.186 1.00 95.00 274 GLY A CA 1
ATOM 2117 C C . GLY A 1 274 ? -13.984 -4.572 6.528 1.00 95.00 274 GLY A C 1
ATOM 2118 O O . GLY A 1 274 ? -14.459 -3.557 7.025 1.00 95.00 274 GLY A O 1
ATOM 2119 N N . ILE A 1 275 ? -13.291 -4.566 5.394 1.00 97.31 275 ILE A N 1
ATOM 2120 C CA . ILE A 1 275 ? -13.076 -3.379 4.566 1.00 97.31 275 ILE A CA 1
ATOM 2121 C C . ILE A 1 275 ? -13.467 -3.647 3.113 1.00 97.31 275 ILE A C 1
ATOM 2123 O O . ILE A 1 275 ? -13.436 -4.793 2.652 1.00 97.31 275 ILE A O 1
ATOM 2127 N N . SER A 1 276 ? -13.772 -2.577 2.382 1.00 98.00 276 SER A N 1
ATOM 2128 C CA . SER A 1 276 ? -13.862 -2.598 0.919 1.00 98.00 276 SER A CA 1
ATOM 2129 C C . SER A 1 276 ? -13.155 -1.384 0.327 1.00 98.00 276 SER A C 1
ATOM 2131 O O . SER A 1 276 ? -13.152 -0.296 0.910 1.00 98.00 276 SER A O 1
ATOM 2133 N N . GLY A 1 277 ? -12.559 -1.559 -0.845 1.00 97.81 277 GLY A N 1
ATOM 2134 C CA . GLY A 1 277 ? -11.816 -0.506 -1.511 1.00 97.81 277 GLY A CA 1
ATOM 2135 C C . GLY A 1 277 ? -11.066 -1.001 -2.738 1.00 97.81 277 GLY A C 1
ATOM 2136 O O . GLY A 1 277 ? -11.469 -1.951 -3.413 1.00 97.81 277 GLY A O 1
ATOM 2137 N N . ARG A 1 278 ? -9.955 -0.337 -3.039 1.00 98.25 278 ARG A N 1
ATOM 2138 C CA . ARG A 1 278 ? -9.062 -0.688 -4.140 1.00 98.25 278 ARG A CA 1
ATOM 2139 C C . ARG A 1 278 ? -7.623 -0.314 -3.817 1.00 98.25 278 ARG A C 1
ATOM 2141 O O . ARG A 1 278 ? -7.355 0.706 -3.190 1.00 98.25 278 ARG A O 1
ATOM 2148 N N . LEU A 1 279 ? -6.694 -1.126 -4.298 1.00 98.31 279 LEU A N 1
ATOM 2149 C CA . LEU A 1 279 ? -5.325 -0.688 -4.505 1.00 98.31 279 LEU A CA 1
ATOM 2150 C C . LEU A 1 279 ? -5.277 0.111 -5.798 1.00 98.31 279 LEU A C 1
ATOM 2152 O O . LEU A 1 279 ? -5.724 -0.373 -6.837 1.00 98.31 279 LEU A O 1
ATOM 2156 N N . ARG A 1 280 ? -4.720 1.312 -5.733 1.00 98.00 280 ARG A N 1
ATOM 2157 C CA . ARG A 1 280 ? -4.495 2.178 -6.885 1.00 98.00 280 ARG A CA 1
ATOM 2158 C C . ARG A 1 280 ? -2.999 2.316 -7.115 1.00 98.00 280 ARG A C 1
ATOM 2160 O O . ARG A 1 280 ? -2.239 2.604 -6.191 1.00 98.00 280 ARG A O 1
ATOM 2167 N N . PHE A 1 281 ? -2.590 2.086 -8.356 1.00 97.69 281 PHE A N 1
ATOM 2168 C CA . PHE A 1 281 ? -1.203 2.157 -8.789 1.00 97.69 281 PHE A CA 1
ATOM 2169 C C . PHE A 1 281 ? -1.073 3.249 -9.836 1.00 97.69 281 PHE A C 1
ATOM 2171 O O . PHE A 1 281 ? -1.626 3.119 -10.928 1.00 97.69 281 PHE A O 1
ATOM 2178 N N . GLN A 1 282 ? -0.310 4.288 -9.517 1.00 95.88 282 GLN A N 1
ATOM 2179 C CA . GLN A 1 282 ? 0.108 5.284 -10.495 1.00 95.88 282 GLN A CA 1
ATOM 2180 C C . GLN A 1 282 ? 1.467 4.860 -11.052 1.00 95.88 282 GLN A C 1
ATOM 2182 O O . GLN A 1 282 ? 2.464 4.828 -10.330 1.00 95.88 282 GLN A O 1
ATOM 2187 N N . VAL A 1 283 ? 1.499 4.476 -12.323 1.00 95.38 283 VAL A N 1
ATOM 2188 C CA . VAL A 1 283 ? 2.665 3.914 -13.006 1.00 95.38 283 VAL A CA 1
ATOM 2189 C C . VAL A 1 283 ? 3.172 4.913 -14.031 1.00 95.38 283 VAL A C 1
ATOM 2191 O O . VAL A 1 283 ? 2.417 5.366 -14.884 1.00 95.38 283 VAL A O 1
ATOM 2194 N N . GLN A 1 284 ? 4.461 5.223 -13.983 1.00 92.50 284 GLN A N 1
ATOM 2195 C CA . GLN A 1 284 ? 5.069 6.179 -14.903 1.00 92.50 284 GLN A CA 1
ATOM 2196 C C . GLN A 1 284 ? 6.475 5.766 -15.318 1.00 92.50 284 GLN A C 1
ATOM 2198 O O . GLN A 1 284 ? 7.188 5.062 -14.588 1.00 92.50 284 GLN A O 1
ATOM 2203 N N . SER A 1 285 ? 6.878 6.232 -16.498 1.00 91.81 285 SER A N 1
ATOM 2204 C CA . SER A 1 285 ? 8.272 6.189 -16.925 1.00 91.81 285 SER A CA 1
ATOM 2205 C C . SER A 1 285 ? 9.113 6.997 -15.942 1.00 91.81 285 SER A C 1
ATOM 2207 O O . SER A 1 285 ? 8.677 8.024 -15.427 1.00 91.81 285 SER A O 1
ATOM 2209 N N . TRP A 1 286 ? 10.314 6.517 -15.646 1.00 91.69 286 TRP A N 1
ATOM 2210 C CA . TRP A 1 286 ? 11.195 7.146 -14.671 1.00 91.69 286 TRP A CA 1
ATOM 2211 C C . TRP A 1 286 ? 12.593 7.301 -15.257 1.00 91.69 286 TRP A C 1
ATOM 2213 O O . TRP A 1 286 ? 13.087 6.385 -15.911 1.00 91.69 286 TRP A O 1
ATOM 2223 N N . ASN A 1 287 ? 13.207 8.471 -15.052 1.00 87.62 287 ASN A N 1
ATOM 2224 C CA . ASN A 1 287 ? 14.505 8.851 -15.626 1.00 87.62 287 ASN A CA 1
ATOM 2225 C C . ASN A 1 287 ? 14.616 8.637 -17.152 1.00 87.62 287 ASN A C 1
ATOM 2227 O O . ASN A 1 287 ? 15.695 8.343 -17.666 1.00 87.62 287 ASN A O 1
ATOM 2231 N N . SER A 1 288 ? 13.518 8.795 -17.897 1.00 68.12 288 SER A N 1
ATOM 2232 C CA . SER A 1 288 ? 13.439 8.526 -19.343 1.00 68.12 288 SER A CA 1
ATOM 2233 C C . SER A 1 288 ? 14.305 9.442 -20.224 1.00 68.12 288 SER A C 1
ATOM 2235 O O . SER A 1 288 ? 14.463 9.151 -21.404 1.00 68.12 288 SER A O 1
ATOM 2237 N N . GLY A 1 289 ? 14.908 10.499 -19.666 1.00 55.34 289 GLY A N 1
ATOM 2238 C CA . GLY A 1 289 ? 15.841 11.400 -20.360 1.00 55.34 289 GLY A CA 1
ATOM 2239 C C . GLY A 1 289 ? 17.333 11.131 -20.114 1.00 55.34 289 GLY A C 1
ATOM 2240 O O . GLY A 1 289 ? 18.158 11.932 -20.539 1.00 55.34 289 GLY A O 1
ATOM 2241 N N . GLY A 1 290 ? 17.693 10.061 -19.393 1.00 43.50 290 GLY A N 1
ATOM 2242 C CA . GLY A 1 290 ? 19.078 9.745 -19.025 1.00 43.50 290 GLY A CA 1
ATOM 2243 C C . GLY A 1 290 ? 19.578 8.445 -19.650 1.00 43.50 290 GLY A C 1
ATOM 2244 O O . GLY A 1 290 ? 19.689 7.435 -18.952 1.00 43.50 290 GLY A O 1
ATOM 2245 N N . ALA A 1 291 ? 19.876 8.465 -20.947 1.00 34.31 291 ALA A N 1
ATOM 2246 C CA . ALA A 1 291 ? 20.671 7.442 -21.624 1.00 34.31 291 ALA A CA 1
ATOM 2247 C C . ALA A 1 291 ? 21.643 8.108 -22.598 1.00 34.31 291 ALA A C 1
ATOM 2249 O O . ALA A 1 291 ? 21.185 8.995 -23.351 1.00 34.31 291 ALA A O 1
#